Protein AF-A0A090SZL0-F1 (afdb_monomer_lite)

Secondary structure (DSSP, 8-state):
-----SHHHHHHHTT-EEEEEE-SSS-EEEPHHHHHHHHTTSS--SS-BTTEEEEEEEEE-TT---EEEEEEEEB-TTS-B-HHHHHHHHHHHHHHHTT-TTSPPPHHHHHHHHSSTTB-PPPHHHHHHHHHHHHHHTTPPPPTTHHHHHHHHHTTT-TT-GGGS-HHHHHHHHHTTTSTTHHHHHHHHTTTS-HHHHHHHHHHHHHHTTSSS-HHHHHHHHT----GGGGGG--

InterPro domains:
  IPR021936 Protein of unknown function DUF3549 [PF12069] (3-222)

Radius of gyration: 19.55 Å; chains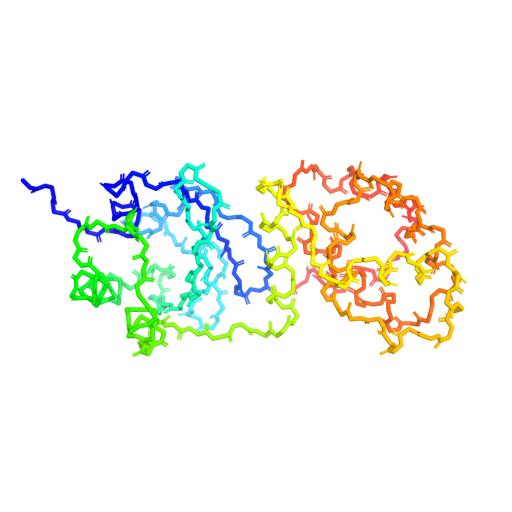: 1; bounding box: 50×44×49 Å

Organism: NCBI:txid990268

Structure (mmCIF, N/CA/C/O backbone):
data_AF-A0A090SZL0-F1
#
_entry.id   AF-A0A090SZL0-F1
#
loop_
_atom_site.group_PDB
_atom_site.id
_atom_site.type_symbol
_atom_site.label_atom_id
_atom_site.label_alt_id
_atom_site.label_comp_id
_atom_site.label_asym_id
_atom_site.label_entity_id
_atom_site.label_seq_id
_atom_site.pdbx_PDB_ins_code
_atom_site.Cartn_x
_atom_site.Cartn_y
_atom_site.Cartn_z
_atom_site.occupancy
_atom_site.B_iso_or_equiv
_atom_site.auth_seq_id
_atom_site.auth_comp_id
_atom_site.auth_asym_id
_atom_site.auth_atom_id
_atom_site.pdbx_PDB_model_num
ATOM 1 N N . MET A 1 1 ? -26.259 6.067 17.535 1.00 39.47 1 MET A N 1
ATOM 2 C CA . MET A 1 1 ? -24.858 6.313 17.142 1.00 39.47 1 MET A CA 1
ATOM 3 C C . MET A 1 1 ? -24.164 4.979 17.258 1.00 39.47 1 MET A C 1
ATOM 5 O O . MET A 1 1 ? -24.084 4.473 18.367 1.00 39.47 1 MET A O 1
ATOM 9 N N . GLU A 1 2 ? -23.808 4.361 16.136 1.00 50.03 2 GLU A N 1
ATOM 10 C CA . GLU A 1 2 ? -23.036 3.118 16.162 1.00 50.03 2 GLU A CA 1
ATOM 11 C C . GLU A 1 2 ? -21.661 3.407 16.759 1.00 50.03 2 GLU A C 1
ATOM 13 O O . GLU A 1 2 ? -20.994 4.374 16.384 1.00 50.03 2 GLU A O 1
ATOM 18 N N . THR A 1 3 ? -21.281 2.623 17.759 1.00 66.94 3 THR A N 1
ATOM 19 C CA . THR A 1 3 ? -20.015 2.789 18.459 1.00 66.94 3 THR A CA 1
ATOM 20 C C . THR A 1 3 ? -18.902 2.251 17.562 1.00 66.94 3 THR A C 1
ATOM 22 O O . THR A 1 3 ? -18.860 1.059 17.274 1.00 66.94 3 THR A O 1
ATOM 25 N N . ILE A 1 4 ? -18.021 3.132 17.087 1.00 79.06 4 ILE A N 1
ATOM 26 C CA . ILE A 1 4 ? -16.884 2.754 16.238 1.00 79.06 4 ILE A CA 1
ATOM 27 C C . ILE A 1 4 ? -15.853 2.040 17.117 1.00 79.06 4 ILE A C 1
ATOM 29 O O . ILE A 1 4 ? -15.260 2.660 18.004 1.00 79.06 4 ILE A O 1
ATOM 33 N N . HIS A 1 5 ? -15.663 0.742 16.882 1.00 82.88 5 HIS A N 1
ATOM 34 C CA . HIS A 1 5 ? -14.748 -0.100 17.657 1.00 82.88 5 HIS A CA 1
ATOM 35 C C . HIS A 1 5 ? -13.555 -0.610 16.843 1.00 82.88 5 HIS A C 1
ATOM 37 O O . HIS A 1 5 ? -12.536 -0.956 17.438 1.00 82.88 5 HIS A O 1
ATOM 43 N N . THR A 1 6 ? -13.653 -0.622 15.510 1.00 89.19 6 THR A N 1
ATOM 44 C CA . THR A 1 6 ? -12.595 -1.092 14.602 1.00 89.19 6 THR A CA 1
ATOM 45 C C . THR A 1 6 ? -12.283 -0.071 13.501 1.00 89.19 6 THR A C 1
ATOM 47 O O . THR A 1 6 ? -13.061 0.855 13.248 1.00 89.19 6 THR A O 1
ATOM 50 N N . LEU A 1 7 ? -11.133 -0.227 12.839 1.00 89.56 7 LEU A N 1
ATOM 51 C CA . LEU A 1 7 ? -10.760 0.554 11.656 1.00 89.56 7 LEU A CA 1
ATOM 52 C C . LEU A 1 7 ? -11.716 0.258 10.502 1.00 89.56 7 LEU A C 1
ATOM 54 O O . LEU A 1 7 ? -12.117 1.182 9.796 1.00 89.56 7 LEU A O 1
ATOM 58 N N . THR A 1 8 ? -12.122 -1.006 10.350 1.00 90.00 8 THR A N 1
ATOM 59 C CA . THR A 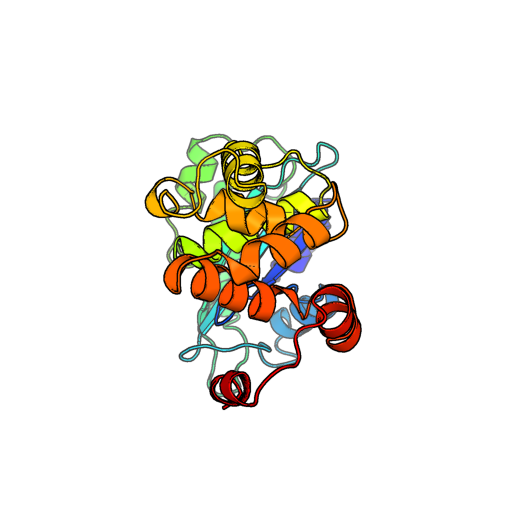1 8 ? -13.157 -1.410 9.393 1.00 90.00 8 THR A CA 1
ATOM 60 C C . THR A 1 8 ? -14.449 -0.623 9.614 1.00 90.00 8 THR A C 1
ATOM 62 O O . THR A 1 8 ? -14.947 -0.013 8.669 1.00 90.00 8 THR A O 1
ATOM 65 N N . ASP A 1 9 ? -14.952 -0.546 10.852 1.00 88.25 9 ASP A N 1
ATOM 66 C CA . ASP A 1 9 ? -16.181 0.207 11.152 1.00 88.25 9 ASP A CA 1
ATOM 67 C C . ASP A 1 9 ? -16.021 1.695 10.818 1.00 88.25 9 ASP A C 1
ATOM 69 O O . ASP A 1 9 ? -16.927 2.310 10.262 1.00 88.25 9 ASP A O 1
ATOM 73 N N . LEU A 1 10 ? -14.859 2.286 11.123 1.00 87.56 10 LEU A N 1
ATOM 74 C CA . LEU A 1 10 ? -14.576 3.690 10.823 1.00 87.56 10 LEU A CA 1
ATOM 75 C C . LEU A 1 10 ? -14.633 3.978 9.311 1.00 87.56 10 LEU A C 1
ATOM 77 O O . LEU A 1 10 ? -15.223 4.980 8.893 1.00 87.56 10 LEU A O 1
ATOM 81 N N . LEU A 1 11 ? -14.011 3.118 8.501 1.00 87.62 11 LEU A N 1
ATOM 82 C CA . LEU A 1 11 ? -13.937 3.267 7.045 1.00 87.62 11 LEU A CA 1
ATOM 83 C C . LEU A 1 11 ? -15.309 3.056 6.395 1.00 87.62 11 LEU A C 1
ATOM 85 O O . LEU A 1 11 ? -15.732 3.880 5.581 1.00 87.62 11 LEU A O 1
ATOM 89 N N . VAL A 1 12 ? -16.025 2.007 6.812 1.00 87.31 12 VAL A N 1
ATOM 90 C CA . VAL A 1 12 ? -17.376 1.686 6.326 1.00 87.31 12 VAL A CA 1
ATOM 91 C C . VAL A 1 12 ? -18.362 2.796 6.693 1.00 87.31 12 VAL A C 1
ATOM 93 O O . VAL A 1 12 ? -19.073 3.293 5.820 1.00 87.31 12 VAL A O 1
ATOM 96 N N . ASN A 1 13 ? -18.353 3.267 7.944 1.00 84.88 13 ASN A N 1
ATOM 97 C CA . ASN A 1 13 ? -19.257 4.331 8.397 1.00 84.88 13 ASN A CA 1
ATOM 98 C C . ASN A 1 13 ? -18.970 5.682 7.736 1.00 84.88 13 ASN A C 1
ATOM 100 O O . ASN A 1 13 ? -19.858 6.531 7.647 1.00 84.88 13 ASN A O 1
ATOM 104 N N . SER A 1 14 ? -17.743 5.886 7.255 1.00 81.69 14 SER A N 1
ATOM 105 C CA . SER A 1 14 ? -17.372 7.082 6.500 1.00 81.69 14 SER A CA 1
ATOM 106 C C . SER A 1 14 ? -17.790 7.030 5.027 1.00 81.69 14 SER A C 1
ATOM 108 O O . SER A 1 14 ? -17.640 8.034 4.333 1.00 81.69 14 SER A O 1
ATOM 110 N N . GLY A 1 15 ? -18.318 5.897 4.547 1.00 82.38 15 GLY A N 1
ATOM 111 C CA . GLY A 1 15 ? -18.690 5.700 3.144 1.00 82.38 15 GLY A CA 1
ATOM 112 C C . GLY A 1 15 ? -17.488 5.609 2.201 1.00 82.38 15 GLY A C 1
ATOM 113 O O . GLY A 1 15 ? -17.633 5.841 1.002 1.00 82.38 15 GLY A O 1
ATOM 114 N N . CYS A 1 16 ? -16.298 5.311 2.726 1.00 85.50 16 CYS A N 1
ATOM 115 C CA . CYS A 1 16 ? -15.083 5.195 1.928 1.00 85.50 16 CYS A CA 1
ATOM 116 C C . CYS A 1 16 ? -14.943 3.780 1.360 1.00 85.50 16 CYS A C 1
ATOM 118 O O . CYS A 1 16 ? -15.213 2.787 2.037 1.00 85.50 16 CYS A O 1
ATOM 120 N N . GLN A 1 17 ? -14.437 3.684 0.134 1.00 89.56 17 GLN A N 1
ATOM 121 C CA . GLN A 1 17 ? -13.872 2.431 -0.358 1.00 89.56 17 GLN A CA 1
ATOM 122 C C . GLN A 1 17 ? -12.457 2.293 0.193 1.00 89.56 17 GLN A C 1
ATOM 124 O O . GLN A 1 17 ? -11.765 3.297 0.358 1.00 89.56 17 GLN A O 1
ATOM 129 N N . TYR A 1 18 ? -12.025 1.071 0.496 1.00 92.69 18 TYR A N 1
ATOM 130 C CA . TYR A 1 18 ? -10.696 0.845 1.051 1.00 92.69 18 TYR A CA 1
ATOM 131 C C . TYR A 1 18 ? -10.124 -0.521 0.685 1.00 92.69 18 TYR A C 1
ATOM 133 O O . TYR A 1 18 ? -10.860 -1.471 0.404 1.00 92.69 18 TYR A O 1
ATOM 141 N N . HIS A 1 19 ? -8.798 -0.606 0.696 1.00 93.00 19 HIS A N 1
ATOM 142 C CA . HIS A 1 19 ? -8.005 -1.821 0.555 1.00 93.00 19 HIS A CA 1
ATOM 143 C C . HIS A 1 19 ? -6.953 -1.875 1.660 1.00 93.00 19 HIS A C 1
ATOM 145 O O . HIS A 1 19 ? -6.332 -0.863 2.006 1.00 93.00 19 HIS A O 1
ATOM 151 N N . ILE A 1 20 ? -6.738 -3.076 2.188 1.00 94.06 20 ILE A N 1
ATOM 152 C CA . ILE A 1 20 ? -5.732 -3.344 3.209 1.00 94.06 20 ILE A CA 1
ATOM 153 C C . ILE A 1 20 ? -4.576 -4.104 2.571 1.00 94.06 20 ILE A C 1
ATOM 155 O O . ILE A 1 20 ? -4.782 -5.092 1.873 1.00 94.06 20 ILE A O 1
ATOM 159 N N . TYR A 1 21 ? -3.348 -3.671 2.837 1.00 93.12 21 TYR A N 1
ATOM 160 C CA . TYR A 1 21 ? -2.145 -4.342 2.358 1.00 93.12 21 TYR A CA 1
ATOM 161 C C . TYR A 1 21 ? -1.248 -4.702 3.536 1.00 93.12 21 TYR A C 1
ATOM 163 O O . TYR A 1 21 ? -0.897 -3.827 4.322 1.00 93.12 21 TYR A O 1
ATOM 171 N N . ASP A 1 22 ? -0.802 -5.952 3.642 1.00 92.94 22 ASP A N 1
ATOM 172 C CA . ASP A 1 22 ? 0.344 -6.267 4.497 1.00 92.94 22 ASP A CA 1
ATOM 173 C C . ASP A 1 22 ? 1.582 -5.570 3.934 1.00 92.94 22 ASP A C 1
ATOM 175 O O . ASP A 1 22 ? 1.786 -5.551 2.723 1.00 92.94 22 ASP A O 1
ATOM 179 N N . ILE A 1 23 ? 2.405 -5.001 4.813 1.00 92.38 23 ILE A N 1
ATOM 180 C CA . ILE A 1 23 ? 3.709 -4.405 4.483 1.00 92.38 23 ILE A CA 1
ATOM 181 C C . ILE A 1 23 ? 4.805 -4.962 5.417 1.00 92.38 23 ILE A C 1
ATOM 183 O O . ILE A 1 23 ? 5.969 -4.556 5.356 1.00 92.38 23 ILE A O 1
ATOM 187 N N . SER A 1 24 ? 4.486 -5.968 6.237 1.00 88.69 24 SER A N 1
ATOM 188 C CA . SER A 1 24 ? 5.406 -6.584 7.200 1.00 88.69 24 SER A CA 1
ATOM 189 C C . SER A 1 24 ? 6.602 -7.229 6.506 1.00 88.69 24 SER A C 1
ATOM 191 O O . SER A 1 24 ? 7.745 -6.784 6.652 1.00 88.69 24 SER A O 1
ATOM 193 N N . ARG A 1 25 ? 6.356 -8.260 5.692 1.00 83.62 25 ARG A N 1
ATOM 194 C CA . ARG A 1 25 ? 7.416 -8.973 4.955 1.00 83.62 25 ARG A CA 1
ATOM 195 C C . ARG A 1 25 ? 7.401 -8.624 3.480 1.00 83.62 25 ARG A C 1
ATOM 197 O O . ARG A 1 25 ? 8.455 -8.385 2.897 1.00 83.62 25 ARG A O 1
ATOM 204 N N . ARG A 1 26 ? 6.212 -8.599 2.885 1.00 83.69 26 ARG A N 1
ATOM 205 C CA . ARG A 1 26 ? 5.991 -8.287 1.475 1.00 83.69 26 ARG A CA 1
ATOM 206 C C . ARG A 1 26 ? 4.755 -7.414 1.349 1.00 83.69 26 ARG A C 1
ATOM 208 O O . ARG A 1 26 ? 3.908 -7.461 2.227 1.00 83.69 26 ARG A O 1
ATOM 215 N N . VAL A 1 27 ? 4.670 -6.648 0.266 1.00 87.38 27 VAL A N 1
ATOM 216 C CA . VAL A 1 27 ? 3.462 -5.886 -0.048 1.00 87.38 27 VAL A CA 1
ATOM 217 C C . VAL A 1 27 ? 2.462 -6.822 -0.715 1.00 87.38 27 VAL A C 1
ATOM 219 O O . VAL A 1 27 ? 2.757 -7.347 -1.786 1.00 87.38 27 VAL A O 1
ATOM 222 N N . GLN A 1 28 ? 1.323 -7.063 -0.072 1.00 86.44 28 GLN A N 1
ATOM 223 C CA . GLN A 1 28 ? 0.274 -7.957 -0.578 1.00 86.44 28 GLN A CA 1
ATOM 224 C C . GLN A 1 28 ? -1.093 -7.560 -0.022 1.00 86.44 28 GLN A C 1
ATOM 226 O O . GLN A 1 28 ? -1.171 -7.092 1.111 1.00 86.44 28 GLN A O 1
ATOM 231 N N . LEU A 1 29 ? -2.162 -7.766 -0.795 1.00 88.88 29 LEU A N 1
ATOM 232 C CA . LEU A 1 29 ? -3.525 -7.498 -0.330 1.00 88.88 29 LEU A CA 1
ATOM 233 C C . LEU A 1 29 ? -3.898 -8.448 0.814 1.00 88.88 29 LEU A C 1
ATOM 235 O O . LEU A 1 29 ? -3.636 -9.650 0.742 1.00 88.88 29 LEU A O 1
ATOM 239 N N . ILE A 1 30 ? -4.537 -7.904 1.842 1.00 91.38 30 ILE A N 1
ATOM 240 C CA . ILE A 1 30 ? -5.286 -8.663 2.838 1.00 91.38 30 ILE A CA 1
ATOM 241 C C . ILE A 1 30 ? -6.759 -8.484 2.489 1.00 91.38 30 ILE A C 1
ATOM 243 O O . ILE A 1 30 ? -7.222 -7.361 2.298 1.00 91.38 30 ILE A O 1
ATOM 247 N N . ASP A 1 31 ? -7.484 -9.594 2.397 1.00 91.94 31 ASP A N 1
ATOM 248 C CA . ASP A 1 31 ? -8.924 -9.559 2.179 1.00 91.94 31 ASP A CA 1
ATOM 249 C C . ASP A 1 31 ? -9.630 -8.788 3.312 1.00 91.94 31 ASP A C 1
ATOM 251 O O . ASP A 1 31 ? -9.267 -8.916 4.485 1.00 91.94 31 ASP A O 1
ATOM 255 N N . ASN A 1 32 ? -10.626 -7.968 2.972 1.00 92.50 32 ASN A N 1
ATOM 256 C CA . ASN A 1 32 ? -11.273 -7.088 3.947 1.00 92.50 32 ASN A CA 1
ATOM 257 C C . ASN A 1 32 ? -12.013 -7.879 5.042 1.00 92.50 32 ASN A C 1
ATOM 259 O O . ASN A 1 32 ? -11.968 -7.472 6.205 1.00 92.50 32 ASN A O 1
ATOM 263 N N . ASP A 1 33 ? -12.619 -9.028 4.717 1.00 92.56 33 ASP A N 1
ATOM 264 C CA . ASP A 1 33 ? -13.270 -9.892 5.709 1.00 92.56 33 ASP A CA 1
ATOM 265 C C . ASP A 1 33 ? -12.226 -10.572 6.599 1.00 92.56 33 ASP A C 1
ATOM 267 O O . ASP A 1 33 ? -12.402 -10.684 7.819 1.00 92.56 33 ASP A O 1
ATOM 271 N N . GLN A 1 34 ? -11.091 -10.968 6.009 1.00 93.56 34 GLN A N 1
ATOM 272 C CA . GLN A 1 34 ? -9.954 -11.482 6.767 1.00 93.56 34 GLN A CA 1
ATOM 273 C C . GLN A 1 34 ? -9.440 -10.430 7.761 1.00 93.56 34 GLN A C 1
ATOM 275 O O . GLN A 1 34 ? -9.268 -10.731 8.946 1.00 93.56 34 GLN A O 1
ATOM 280 N N . PHE A 1 35 ? -9.227 -9.192 7.317 1.00 94.44 35 PHE A N 1
ATOM 281 C CA . PHE A 1 35 ? -8.766 -8.118 8.192 1.00 94.44 35 PHE A CA 1
ATOM 282 C C . PHE A 1 35 ? -9.786 -7.803 9.296 1.00 94.44 35 PHE A C 1
ATOM 284 O O . PHE A 1 35 ? -9.410 -7.742 10.466 1.00 94.44 35 PHE A O 1
ATOM 291 N N . ALA A 1 36 ? -11.080 -7.735 8.974 1.00 92.94 36 ALA A N 1
ATOM 292 C CA . ALA A 1 36 ? -12.135 -7.517 9.965 1.00 92.94 36 ALA A CA 1
ATOM 293 C C . ALA A 1 36 ? -12.166 -8.614 11.050 1.00 92.94 36 ALA A C 1
ATOM 295 O O . ALA A 1 36 ? -12.386 -8.333 12.231 1.00 92.94 36 ALA A O 1
ATOM 296 N N . ALA A 1 37 ? -11.909 -9.874 10.687 1.00 93.31 37 ALA A N 1
ATOM 297 C CA . ALA A 1 37 ? -11.789 -10.964 11.657 1.00 93.31 37 ALA A CA 1
ATOM 298 C C . ALA A 1 37 ? -10.526 -10.853 12.536 1.00 93.31 37 ALA A C 1
ATOM 300 O O . ALA A 1 37 ? -10.569 -11.238 13.710 1.00 93.31 37 ALA A O 1
ATOM 301 N N . VAL A 1 38 ? -9.423 -10.305 12.009 1.00 93.94 38 VAL A N 1
ATOM 302 C CA . VAL A 1 38 ? -8.226 -9.984 12.808 1.00 93.94 38 VAL A CA 1
ATOM 303 C C . VAL A 1 38 ? -8.531 -8.870 13.809 1.00 93.94 38 VAL A C 1
ATOM 305 O O . VAL A 1 38 ? -8.194 -8.996 14.986 1.00 93.94 38 VAL A O 1
ATOM 308 N N . GLU A 1 39 ? -9.210 -7.806 13.374 1.00 92.62 39 GLU A N 1
ATOM 309 C CA . GLU A 1 39 ? -9.586 -6.692 14.251 1.00 92.62 39 GLU A CA 1
ATOM 310 C C . GLU A 1 39 ? -10.499 -7.136 15.393 1.00 92.62 39 GLU A C 1
ATOM 312 O O . GLU A 1 39 ? -10.338 -6.669 16.513 1.00 92.62 39 GLU A O 1
ATOM 317 N N . ARG A 1 40 ? -11.390 -8.107 15.165 1.00 91.06 40 ARG A N 1
ATOM 318 C CA . ARG A 1 40 ? -12.251 -8.693 16.213 1.00 91.06 40 ARG A CA 1
ATOM 319 C C . ARG A 1 40 ? -11.543 -9.727 17.094 1.00 91.06 40 ARG A C 1
ATOM 321 O O . ARG A 1 40 ? -12.213 -10.462 17.819 1.00 91.06 40 ARG A O 1
ATOM 328 N N . ALA A 1 41 ? -10.217 -9.852 16.987 1.00 90.88 41 ALA A N 1
ATOM 329 C CA . ALA A 1 41 ? -9.412 -10.864 17.673 1.00 90.88 41 ALA A CA 1
ATOM 330 C C . ALA A 1 41 ? -9.932 -12.307 17.478 1.00 90.88 41 ALA A C 1
ATOM 332 O O . ALA A 1 41 ? -9.697 -13.187 18.307 1.00 90.88 41 ALA A O 1
ATOM 333 N N . SER A 1 42 ? -10.653 -12.554 16.378 1.00 91.62 42 SER A N 1
ATOM 334 C CA . SER A 1 42 ? -11.225 -13.864 16.048 1.00 91.62 42 SER A CA 1
ATOM 335 C C . SER A 1 42 ? -10.209 -14.762 15.343 1.00 91.62 42 SER A C 1
ATOM 337 O O . SER A 1 42 ? -10.330 -15.984 15.386 1.00 91.62 42 SER A O 1
ATOM 339 N N . GLN A 1 43 ? -9.183 -14.166 14.731 1.00 94.31 43 GLN A N 1
ATOM 340 C CA . GLN A 1 43 ? -8.041 -14.870 14.154 1.00 94.31 43 GLN A CA 1
ATOM 341 C C . GLN A 1 43 ? -6.737 -14.076 14.343 1.00 94.31 43 GLN A C 1
ATOM 343 O O . GLN A 1 43 ? -6.787 -12.849 14.475 1.00 94.31 43 GLN A O 1
ATOM 348 N N . PRO A 1 44 ? -5.568 -14.745 14.355 1.00 94.31 44 PRO A N 1
ATOM 349 C CA . PRO A 1 44 ? -4.275 -14.067 14.400 1.00 94.31 44 PRO A CA 1
ATOM 350 C C . PRO A 1 44 ? -3.996 -13.281 13.117 1.00 94.31 44 PRO A C 1
ATOM 352 O O . PRO A 1 44 ? -4.494 -13.617 12.041 1.00 94.31 44 PRO A O 1
ATOM 355 N N . TYR A 1 45 ? -3.149 -12.254 13.224 1.00 95.31 45 TYR A N 1
ATOM 356 C CA . TYR A 1 45 ? -2.666 -11.525 12.056 1.00 95.31 45 TYR A CA 1
ATOM 357 C C . TYR A 1 45 ? -1.891 -12.481 11.128 1.00 95.31 45 TYR A C 1
ATOM 359 O O . TYR A 1 45 ? -1.018 -13.208 11.610 1.00 95.31 45 TYR A O 1
ATOM 367 N N . PRO A 1 46 ? -2.167 -12.496 9.811 1.00 90.88 46 PRO A N 1
ATOM 368 C CA . PRO A 1 46 ? -1.659 -13.535 8.912 1.00 90.88 46 PRO A CA 1
ATOM 369 C C . PRO A 1 46 ? -0.144 -13.470 8.670 1.00 90.88 46 PRO A C 1
ATOM 371 O O . PRO A 1 46 ? 0.482 -14.499 8.411 1.00 90.88 46 PRO A O 1
ATOM 374 N N . TYR A 1 47 ? 0.468 -12.285 8.765 1.00 91.88 47 TYR A N 1
ATOM 375 C CA . TYR A 1 47 ? 1.859 -12.066 8.344 1.00 91.88 47 TYR A CA 1
ATOM 376 C C . TYR A 1 47 ? 2.722 -11.358 9.405 1.00 91.88 47 TYR A C 1
ATOM 378 O O . TYR A 1 47 ? 3.330 -10.326 9.122 1.00 91.88 47 TYR A O 1
ATOM 386 N N . PRO A 1 48 ? 2.817 -11.884 10.640 1.00 91.75 48 PRO A N 1
ATOM 387 C CA . PRO A 1 48 ? 3.480 -11.185 11.733 1.00 91.75 48 PRO A CA 1
ATOM 388 C C . PRO A 1 48 ? 4.996 -11.068 11.507 1.00 91.75 48 PRO A C 1
ATOM 390 O O . PRO A 1 48 ? 5.667 -11.999 11.026 1.00 91.75 48 PRO A O 1
ATOM 393 N N . ILE A 1 49 ? 5.563 -9.931 11.919 1.00 91.31 49 ILE A N 1
ATOM 394 C CA . ILE A 1 49 ? 7.010 -9.696 11.964 1.00 91.31 49 ILE A CA 1
ATOM 395 C C . ILE A 1 49 ? 7.400 -9.142 13.332 1.00 91.31 49 ILE A C 1
ATOM 397 O O . ILE A 1 49 ? 6.859 -8.140 13.769 1.00 91.31 49 ILE A O 1
ATOM 401 N N . GLN A 1 50 ? 8.310 -9.817 14.042 1.00 90.62 50 GLN A N 1
ATOM 402 C CA . GLN A 1 50 ? 8.787 -9.381 15.368 1.00 90.62 50 GLN A CA 1
ATOM 403 C C . GLN A 1 50 ? 7.653 -9.027 16.360 1.00 90.62 50 GLN A C 1
ATOM 405 O O . GLN A 1 50 ? 7.729 -8.025 17.061 1.00 90.62 50 GLN A O 1
ATOM 410 N N . ARG A 1 51 ? 6.590 -9.850 16.409 1.00 92.00 51 ARG A N 1
ATOM 411 C CA . ARG A 1 51 ? 5.365 -9.600 17.203 1.00 92.00 51 ARG A CA 1
ATOM 412 C C . ARG A 1 51 ? 4.652 -8.283 16.859 1.00 92.00 51 ARG A C 1
ATOM 414 O O . ARG A 1 51 ? 3.993 -7.694 17.702 1.00 92.00 51 ARG A O 1
ATOM 421 N N . GLN A 1 52 ? 4.762 -7.832 15.615 1.00 93.75 52 GLN A N 1
ATOM 422 C CA . GLN A 1 52 ? 4.064 -6.663 15.095 1.00 93.75 52 GLN A CA 1
ATOM 423 C C . GLN A 1 52 ? 3.298 -7.018 13.823 1.00 93.75 52 GLN A C 1
ATOM 425 O O . GLN A 1 52 ? 3.748 -7.835 13.011 1.00 93.75 52 GLN A O 1
ATOM 430 N N . ALA A 1 53 ? 2.150 -6.370 13.655 1.00 94.62 53 ALA A N 1
ATOM 431 C CA . ALA A 1 53 ? 1.464 -6.246 12.379 1.00 94.62 53 ALA A CA 1
ATOM 432 C C . ALA A 1 53 ? 1.875 -4.916 11.75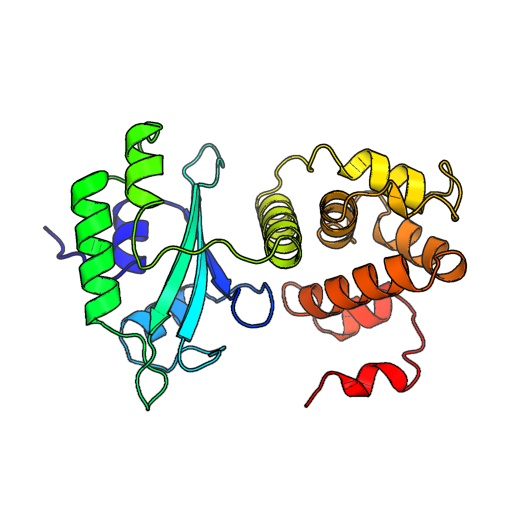2 1.00 94.62 53 ALA A C 1
ATOM 434 O O . ALA A 1 53 ? 1.762 -3.881 12.406 1.00 94.62 53 ALA A O 1
ATOM 435 N N . GLN A 1 54 ? 2.346 -4.940 10.506 1.00 95.19 54 GLN A N 1
ATOM 436 C CA . GLN A 1 54 ? 2.622 -3.736 9.727 1.00 95.19 54 GLN A CA 1
ATOM 437 C C . GLN A 1 54 ? 1.808 -3.793 8.441 1.00 95.19 54 GLN A C 1
ATOM 439 O O . GLN A 1 54 ? 2.015 -4.675 7.608 1.00 95.19 54 GLN A O 1
ATOM 444 N N . PHE A 1 55 ? 0.899 -2.847 8.262 1.00 95.44 55 PHE A N 1
ATOM 445 C CA . PHE A 1 55 ? 0.010 -2.819 7.108 1.00 95.44 55 PHE A CA 1
ATOM 446 C C . PHE A 1 55 ? -0.254 -1.397 6.634 1.00 95.44 55 PHE A C 1
ATOM 448 O O . PHE A 1 55 ? -0.059 -0.426 7.365 1.00 95.44 55 PHE A O 1
ATOM 455 N N . ALA A 1 56 ? -0.691 -1.280 5.387 1.00 94.88 56 ALA A N 1
ATOM 456 C CA . ALA A 1 56 ? -1.254 -0.063 4.849 1.00 94.88 56 ALA A CA 1
ATOM 457 C C . ALA A 1 56 ? -2.765 -0.176 4.700 1.00 94.88 56 ALA A C 1
ATOM 459 O O . ALA A 1 56 ? -3.282 -1.210 4.281 1.00 94.88 56 ALA A O 1
ATOM 460 N N . ILE A 1 57 ? -3.446 0.927 4.976 1.00 93.75 57 ILE A N 1
ATOM 461 C CA . ILE A 1 57 ? -4.839 1.147 4.611 1.00 93.75 57 ILE A CA 1
ATOM 462 C C . ILE A 1 57 ? -4.835 2.203 3.517 1.00 93.75 57 ILE A C 1
ATOM 464 O O . ILE A 1 57 ? -4.464 3.347 3.776 1.00 93.75 57 ILE A O 1
ATOM 468 N N . ALA A 1 58 ? -5.232 1.824 2.308 1.00 92.00 58 ALA A N 1
ATOM 469 C CA . ALA A 1 58 ? -5.549 2.772 1.252 1.00 92.00 58 ALA A CA 1
ATOM 470 C C . ALA A 1 58 ? -7.064 2.952 1.216 1.00 92.00 58 ALA A C 1
ATOM 472 O O . ALA A 1 58 ? -7.776 1.960 1.106 1.00 92.00 58 ALA A O 1
ATOM 473 N N . TYR A 1 59 ? -7.562 4.179 1.299 1.00 90.75 59 TYR A N 1
ATOM 474 C CA . TYR A 1 59 ? -8.992 4.468 1.228 1.00 90.75 59 TYR A CA 1
ATOM 475 C C . TYR A 1 59 ? -9.258 5.694 0.362 1.00 90.75 59 TYR A C 1
ATOM 477 O O . TYR A 1 59 ? -8.433 6.598 0.292 1.00 90.75 59 TYR A O 1
ATOM 485 N N . TRP A 1 60 ? -10.388 5.715 -0.336 1.00 88.06 60 TRP A N 1
ATOM 486 C CA . TRP A 1 60 ? -10.751 6.774 -1.278 1.00 88.06 60 TRP A CA 1
ATOM 487 C C . TRP A 1 60 ? -12.262 7.008 -1.296 1.00 88.06 60 TRP A C 1
ATOM 489 O O . TRP A 1 60 ? -13.064 6.174 -0.861 1.00 88.06 60 TRP A O 1
ATOM 499 N N . ASN A 1 61 ? -12.636 8.173 -1.816 1.00 82.00 61 ASN A N 1
ATOM 500 C CA . ASN A 1 61 ? -14.003 8.538 -2.175 1.00 82.00 61 ASN A CA 1
ATOM 501 C C . ASN A 1 61 ? -14.231 8.341 -3.692 1.00 82.00 61 ASN A C 1
ATOM 503 O O . ASN A 1 61 ? -13.382 7.802 -4.402 1.00 82.00 61 ASN A O 1
ATOM 507 N N . GLU A 1 62 ? -15.372 8.796 -4.211 1.00 74.50 62 GLU A N 1
ATOM 508 C CA . GLU A 1 62 ? -15.737 8.660 -5.631 1.00 74.50 62 GLU A CA 1
ATOM 509 C C . GLU A 1 62 ? -14.715 9.273 -6.611 1.00 74.50 62 GLU A C 1
ATOM 511 O O . GLU A 1 62 ? -14.614 8.823 -7.751 1.00 74.50 62 GLU A O 1
ATOM 516 N N . GLU A 1 63 ? -13.892 10.227 -6.166 1.00 72.12 63 GLU A N 1
ATOM 517 C CA . GLU A 1 63 ? -12.870 10.895 -6.983 1.00 72.12 63 GLU A CA 1
ATOM 518 C C . GLU A 1 63 ? -11.588 10.057 -7.167 1.00 72.12 63 GLU A C 1
ATOM 520 O O . GLU A 1 63 ? -10.653 10.493 -7.840 1.00 72.12 63 GLU A O 1
ATOM 525 N N . LYS A 1 64 ? -11.532 8.842 -6.590 1.00 68.94 64 LYS A N 1
ATOM 526 C CA . LYS A 1 64 ? -10.395 7.902 -6.657 1.00 68.94 64 LYS A CA 1
ATOM 527 C C . LYS A 1 64 ? -9.043 8.519 -6.272 1.00 68.94 64 LYS A C 1
ATOM 529 O O . LYS A 1 64 ? -8.005 8.072 -6.756 1.00 68.94 64 LYS A O 1
ATOM 534 N N . GLN A 1 65 ? -9.021 9.517 -5.392 1.00 78.00 65 GLN A N 1
ATOM 535 C CA . GLN A 1 65 ? -7.778 9.992 -4.784 1.00 78.00 65 GLN A CA 1
ATOM 536 C C . GLN A 1 65 ? -7.538 9.221 -3.479 1.00 78.00 65 GLN A C 1
ATOM 538 O O . GLN A 1 65 ? -8.231 9.476 -2.495 1.00 78.00 65 GLN A O 1
ATOM 543 N N . PRO A 1 66 ? -6.619 8.233 -3.451 1.00 84.94 66 PRO A N 1
ATOM 544 C CA . PRO A 1 66 ? -6.443 7.405 -2.273 1.00 84.94 66 PRO A CA 1
ATOM 545 C C . PRO A 1 66 ? -5.617 8.118 -1.208 1.00 84.94 66 PRO A C 1
ATOM 547 O O . PRO A 1 66 ? -4.458 8.481 -1.424 1.00 84.94 66 PRO A O 1
ATOM 550 N N . TRP A 1 67 ? -6.188 8.219 -0.017 1.00 87.19 67 TRP A N 1
ATOM 551 C CA . TRP A 1 67 ? -5.445 8.461 1.207 1.00 87.19 67 TRP A CA 1
ATOM 552 C C . TRP A 1 67 ? -4.847 7.156 1.707 1.00 87.19 67 TRP A C 1
ATOM 554 O O . TRP A 1 67 ? -5.437 6.083 1.577 1.00 87.19 67 TRP A O 1
ATOM 564 N N . ILE A 1 68 ? -3.645 7.245 2.267 1.00 90.50 68 ILE A N 1
ATOM 565 C CA . ILE A 1 68 ? -2.879 6.077 2.689 1.00 90.50 68 ILE A CA 1
ATOM 566 C C . ILE A 1 68 ? -2.438 6.266 4.134 1.00 90.50 68 ILE A C 1
ATOM 568 O O . ILE A 1 68 ? -1.813 7.271 4.479 1.00 90.50 68 ILE A O 1
ATOM 572 N N . TRP A 1 69 ? -2.702 5.261 4.961 1.00 91.88 69 TRP A N 1
ATOM 573 C CA . TRP A 1 69 ? -2.127 5.136 6.294 1.00 91.88 69 TRP A CA 1
ATOM 574 C C . TRP A 1 69 ? -1.206 3.936 6.353 1.00 91.88 69 TRP A C 1
ATOM 576 O O . TRP A 1 69 ? -1.621 2.832 6.029 1.00 91.88 69 TRP A O 1
ATOM 586 N N . PHE A 1 70 ? 0.019 4.144 6.821 1.00 93.75 70 PHE A N 1
ATOM 587 C CA . PHE A 1 70 ? 0.956 3.073 7.140 1.00 93.75 70 PHE A CA 1
ATOM 588 C C . PHE A 1 70 ? 0.957 2.861 8.648 1.00 93.75 70 PHE A C 1
ATOM 590 O O . PHE A 1 70 ? 1.444 3.715 9.390 1.00 93.75 70 PHE A O 1
ATOM 597 N N . LEU A 1 71 ? 0.391 1.742 9.094 1.00 94.06 71 LEU A N 1
ATOM 598 C CA . LEU A 1 71 ? 0.123 1.454 10.497 1.00 94.06 71 LEU A CA 1
ATOM 599 C C . LEU A 1 71 ? 0.936 0.260 10.990 1.00 94.06 71 LEU A C 1
ATOM 601 O O . LEU A 1 71 ? 1.113 -0.739 10.290 1.00 94.06 71 LEU A O 1
ATOM 605 N N . LYS A 1 72 ? 1.411 0.372 12.226 1.00 94.62 72 LYS A N 1
ATOM 606 C CA . LYS A 1 72 ? 2.053 -0.695 12.979 1.00 94.62 72 LYS A CA 1
ATOM 607 C C . LYS A 1 72 ? 1.367 -0.858 14.331 1.00 94.62 72 LYS A C 1
ATOM 609 O O . LYS A 1 72 ? 1.176 0.111 15.063 1.00 94.62 72 LYS A O 1
ATOM 614 N N . PHE A 1 73 ? 1.058 -2.097 14.677 1.00 94.44 73 PHE A N 1
ATOM 615 C CA . PHE A 1 73 ? 0.451 -2.450 15.957 1.00 94.44 73 PHE A CA 1
ATOM 616 C C . PHE A 1 73 ? 1.181 -3.632 16.579 1.00 94.44 73 PHE A C 1
ATOM 618 O O . PHE A 1 73 ? 1.679 -4.507 15.860 1.00 94.44 73 PHE A O 1
ATOM 625 N N . GLN A 1 74 ? 1.261 -3.654 17.911 1.00 94.00 74 GLN A N 1
ATOM 626 C CA . GLN A 1 74 ? 1.806 -4.815 18.604 1.00 94.00 74 GLN A CA 1
ATOM 627 C C . GLN A 1 74 ? 0.815 -5.979 18.529 1.00 94.00 74 GLN A C 1
ATOM 629 O O . GLN A 1 74 ? -0.407 -5.798 18.519 1.00 94.00 74 GLN A O 1
ATOM 634 N N . LEU A 1 75 ?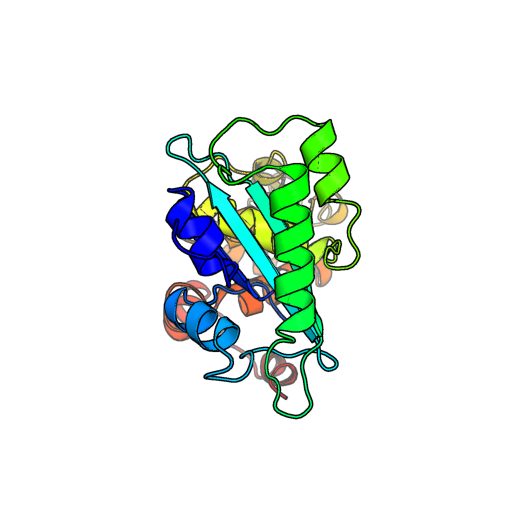 1.371 -7.183 18.477 1.00 94.38 75 LEU A N 1
ATOM 635 C CA . LEU A 1 75 ? 0.641 -8.435 18.560 1.00 94.38 75 LEU A CA 1
ATOM 636 C C . LEU A 1 75 ? 0.896 -9.084 19.917 1.00 94.38 75 LEU A C 1
ATOM 638 O O . LEU A 1 75 ? 2.009 -9.025 20.448 1.00 94.38 75 LEU A O 1
ATOM 642 N N . ASP A 1 76 ? -0.131 -9.728 20.459 1.00 92.38 76 ASP A N 1
ATOM 643 C CA . ASP A 1 76 ? 0.006 -10.528 21.671 1.00 92.38 76 ASP A CA 1
ATOM 644 C C . ASP A 1 76 ? 0.731 -11.864 21.398 1.00 92.38 76 ASP A C 1
ATOM 646 O O . ASP A 1 76 ? 1.150 -12.180 20.280 1.00 92.38 76 ASP A O 1
ATOM 650 N N . GLU A 1 77 ? 0.888 -12.684 22.436 1.00 90.19 77 GLU A N 1
ATOM 651 C CA . GLU A 1 77 ? 1.546 -13.995 22.333 1.00 90.19 77 GLU A CA 1
ATOM 652 C C . GLU A 1 77 ? 0.807 -14.984 21.421 1.00 90.19 77 GLU A C 1
ATOM 654 O O . GLU A 1 77 ? 1.409 -15.932 20.916 1.00 90.19 77 GLU A O 1
ATOM 659 N N . ARG A 1 78 ? -0.487 -14.753 21.182 1.00 90.31 78 ARG A N 1
ATOM 660 C CA . ARG A 1 78 ? -1.340 -15.540 20.289 1.00 90.31 78 ARG A CA 1
ATOM 661 C C . ARG A 1 78 ? -1.342 -14.980 18.863 1.00 90.31 78 ARG A C 1
ATOM 663 O O . ARG A 1 78 ? -2.000 -15.554 17.999 1.00 90.31 78 ARG A O 1
ATOM 670 N N . GLY A 1 79 ? -0.612 -13.892 18.605 1.00 91.88 79 GLY A N 1
ATOM 671 C CA . GLY A 1 79 ? -0.580 -13.201 17.318 1.00 91.88 79 GLY A CA 1
ATOM 672 C C . GLY A 1 79 ? -1.824 -12.352 17.042 1.00 91.88 79 GLY A C 1
ATOM 673 O O . GLY A 1 79 ? -2.054 -11.983 15.891 1.00 91.88 79 GLY A O 1
ATOM 674 N N . LEU A 1 80 ? -2.639 -12.069 18.061 1.00 94.06 80 LEU A N 1
ATOM 675 C CA . LEU A 1 80 ? -3.827 -11.225 17.958 1.00 94.06 80 LEU A CA 1
ATOM 676 C C . LEU A 1 80 ? -3.438 -9.750 18.050 1.00 94.06 80 LEU A C 1
ATOM 678 O O . LEU A 1 80 ? -2.492 -9.378 18.745 1.00 94.06 80 LEU A O 1
ATOM 682 N N . LEU A 1 81 ? -4.190 -8.909 17.346 1.00 93.19 81 LEU A N 1
ATOM 683 C CA . LEU A 1 81 ? -3.977 -7.468 17.329 1.00 93.19 81 LEU A CA 1
ATOM 684 C C . LEU A 1 81 ? -4.304 -6.850 18.696 1.00 93.19 81 LEU A C 1
ATOM 686 O O . LEU A 1 81 ? -5.365 -7.133 19.265 1.00 93.19 81 LEU A O 1
ATOM 690 N N . SER A 1 82 ? -3.421 -5.985 19.208 1.00 90.81 82 SER A N 1
ATOM 691 C CA . SER A 1 82 ? -3.670 -5.237 20.445 1.00 90.81 82 SER A CA 1
ATOM 692 C C . SER A 1 82 ? -4.897 -4.333 20.295 1.00 90.81 82 SER A C 1
ATOM 694 O O . SER A 1 82 ? -4.849 -3.283 19.656 1.00 90.81 82 SER A O 1
ATOM 696 N N . GLN A 1 83 ? -6.005 -4.725 20.927 1.00 87.94 83 GLN A N 1
ATOM 697 C CA . GLN A 1 83 ? -7.250 -3.945 20.935 1.00 87.94 83 GLN A CA 1
ATOM 698 C C . GLN A 1 83 ? -7.064 -2.569 21.589 1.00 87.94 83 GLN A C 1
ATOM 700 O O . GLN A 1 83 ? -7.718 -1.599 21.210 1.00 87.94 83 GLN A O 1
ATOM 705 N N . GLY A 1 84 ? -6.146 -2.475 22.559 1.00 87.56 84 GLY A N 1
ATOM 706 C CA . GLY A 1 84 ? -5.775 -1.212 23.191 1.00 87.56 84 GLY A CA 1
ATOM 707 C C . GLY A 1 84 ? -5.121 -0.248 22.202 1.00 87.56 84 GLY A C 1
ATOM 708 O O . GLY A 1 84 ? -5.517 0.916 22.144 1.00 87.56 84 GLY A O 1
ATOM 709 N N . ASP A 1 85 ? -4.187 -0.744 21.386 1.00 90.06 85 ASP A N 1
ATOM 710 C CA . ASP A 1 85 ? -3.482 0.065 20.387 1.00 90.06 85 ASP A CA 1
ATOM 711 C C . ASP A 1 85 ? -4.453 0.566 19.308 1.00 90.06 85 ASP A C 1
ATOM 713 O O . ASP A 1 85 ? -4.457 1.753 18.977 1.00 90.06 85 ASP A O 1
ATOM 717 N N . VAL A 1 86 ? -5.324 -0.320 18.807 1.00 89.19 86 VAL A N 1
ATOM 718 C CA . VAL A 1 86 ? -6.357 0.031 17.817 1.00 89.19 86 VAL A CA 1
ATOM 719 C C . VAL A 1 86 ? -7.308 1.078 18.388 1.00 89.19 86 VAL A C 1
ATOM 721 O O . VAL A 1 86 ? -7.548 2.105 17.756 1.00 89.19 86 VAL A O 1
ATOM 724 N N . GLY A 1 87 ? -7.804 0.872 19.610 1.00 89.44 87 GLY A N 1
ATOM 725 C CA . GLY A 1 87 ? -8.690 1.824 20.275 1.00 89.44 87 GLY A CA 1
ATOM 726 C C . GLY A 1 87 ? -8.033 3.186 20.513 1.00 89.44 87 GLY A C 1
ATOM 727 O O . GLY A 1 87 ? -8.682 4.221 20.361 1.00 89.44 87 GLY A O 1
ATOM 728 N N . GLN A 1 88 ? -6.744 3.217 20.858 1.00 89.75 88 GLN A N 1
ATOM 729 C CA . GLN A 1 88 ? -6.006 4.467 21.028 1.00 89.75 88 GLN A CA 1
ATOM 730 C C . GLN A 1 88 ? -5.795 5.182 19.688 1.00 89.75 88 GLN A C 1
ATOM 732 O O . GLN A 1 88 ? -5.990 6.394 19.613 1.00 89.75 88 GLN A O 1
ATOM 737 N N . PHE A 1 89 ? -5.461 4.451 18.623 1.00 89.69 89 PHE A N 1
ATOM 738 C CA . PHE A 1 89 ? -5.380 5.021 17.281 1.00 89.69 89 PHE A CA 1
ATOM 739 C C . PHE A 1 89 ? -6.732 5.574 16.811 1.00 89.69 89 PHE A C 1
ATOM 741 O O . PHE A 1 89 ? -6.788 6.702 16.331 1.00 89.69 89 PHE A O 1
ATOM 748 N N . LEU A 1 90 ? -7.832 4.844 17.021 1.00 87.94 90 LEU A N 1
ATOM 749 C CA . LEU A 1 90 ? -9.179 5.322 16.693 1.00 87.94 90 LEU A CA 1
ATOM 750 C C . LEU A 1 90 ? -9.512 6.632 17.411 1.00 87.94 90 LEU A C 1
ATOM 752 O O . LEU A 1 90 ? -10.053 7.539 16.785 1.00 87.94 90 LEU A O 1
ATOM 756 N N . LYS A 1 91 ? -9.140 6.779 18.690 1.00 87.00 91 LYS A N 1
ATOM 757 C CA . LYS A 1 91 ? -9.289 8.055 19.410 1.00 87.00 91 LYS A CA 1
ATOM 758 C C . LYS A 1 91 ? -8.502 9.178 18.741 1.00 87.00 91 LYS A C 1
ATOM 760 O O . LYS A 1 91 ? -9.083 10.227 18.490 1.00 87.00 91 LYS A O 1
ATOM 765 N N . TYR A 1 92 ? -7.238 8.944 18.377 1.00 85.25 92 TYR A N 1
ATOM 766 C CA . TYR A 1 92 ? -6.438 9.940 17.653 1.00 85.25 92 TYR A CA 1
ATOM 767 C C . TYR A 1 92 ? -7.086 10.358 16.329 1.00 85.25 92 TYR A C 1
ATOM 769 O O . TYR A 1 92 ? -7.136 11.548 16.021 1.00 85.25 92 TYR A O 1
ATOM 777 N N . VAL A 1 93 ? -7.606 9.403 15.553 1.00 83.12 93 VAL A N 1
ATOM 778 C CA . VAL A 1 93 ? -8.274 9.703 14.278 1.00 83.12 93 VAL A CA 1
ATOM 779 C C . VAL A 1 93 ? -9.559 10.496 14.509 1.00 83.12 93 VAL A C 1
ATOM 781 O O . VAL A 1 93 ? -9.768 11.514 13.854 1.00 83.12 93 VAL A O 1
ATOM 784 N N . LEU A 1 94 ? -10.393 10.080 15.466 1.00 81.62 94 LEU A N 1
ATOM 785 C CA . LEU A 1 94 ? -11.644 10.766 15.796 1.00 81.62 94 LEU A CA 1
ATOM 786 C C . LEU A 1 94 ? -11.404 12.180 16.346 1.00 81.62 94 LEU A C 1
ATOM 788 O O . LEU A 1 94 ? -12.171 13.087 16.035 1.00 81.62 94 LEU A O 1
ATOM 792 N N . GLU A 1 95 ? -10.337 12.397 17.114 1.00 81.62 95 GLU A N 1
ATOM 793 C CA . GLU A 1 95 ? -9.940 13.722 17.607 1.00 81.62 95 GLU A CA 1
ATOM 794 C C . GLU A 1 95 ? -9.398 14.624 16.487 1.00 81.62 95 GLU A C 1
ATOM 796 O O . GLU A 1 95 ? -9.674 15.824 16.472 1.00 81.62 95 GLU A O 1
ATOM 801 N N . ALA A 1 96 ? -8.647 14.066 15.532 1.00 76.06 96 ALA A N 1
ATOM 802 C CA . ALA A 1 96 ? -8.051 14.828 14.433 1.00 76.06 96 ALA A CA 1
ATOM 803 C C . ALA A 1 96 ? -9.034 15.129 13.284 1.00 76.06 96 ALA A C 1
ATOM 805 O O . ALA A 1 96 ? -8.947 16.188 12.655 1.00 76.06 96 ALA A O 1
ATOM 806 N N . MET A 1 97 ? -9.952 14.204 12.990 1.00 69.06 97 MET A N 1
ATOM 807 C CA . MET A 1 97 ? -10.805 14.225 11.790 1.00 69.06 97 MET A CA 1
ATOM 808 C C . MET A 1 97 ? -12.309 14.240 12.080 1.00 69.06 97 MET A C 1
ATOM 810 O O . MET A 1 97 ? -13.110 14.485 11.177 1.00 69.06 97 MET A O 1
ATOM 814 N N . GLY A 1 98 ? -12.725 13.988 13.322 1.00 67.31 98 GLY A N 1
ATOM 815 C CA . GLY A 1 98 ? -14.125 13.716 13.636 1.00 67.31 98 GLY A CA 1
ATOM 816 C C . GLY A 1 98 ? -14.595 12.378 13.053 1.00 67.31 98 GLY A C 1
ATOM 817 O O . GLY A 1 98 ? -13.807 11.480 12.775 1.00 67.31 98 GLY A O 1
ATOM 818 N N . THR A 1 99 ? -15.906 12.229 12.861 1.00 60.78 99 THR A N 1
ATOM 819 C CA . THR A 1 99 ? -16.539 10.977 12.399 1.00 60.78 99 THR A CA 1
ATOM 820 C C . THR A 1 99 ? -16.702 10.866 10.878 1.00 60.78 99 THR A C 1
ATOM 822 O O . THR A 1 99 ? -17.374 9.950 10.413 1.00 60.78 99 THR A O 1
ATOM 825 N N . ARG A 1 100 ? -16.151 11.796 10.081 1.00 63.44 100 ARG A N 1
ATOM 826 C CA . ARG A 1 100 ? -16.335 11.822 8.617 1.00 63.44 100 ARG A CA 1
ATOM 827 C C . ARG A 1 100 ? -14.995 11.931 7.891 1.00 63.44 100 ARG A C 1
ATOM 829 O O . ARG A 1 100 ? -14.496 13.036 7.711 1.00 63.44 100 ARG A O 1
ATOM 836 N N . LEU A 1 101 ? -14.474 10.797 7.417 1.00 63.12 101 LEU A N 1
ATOM 837 C CA . LEU A 1 101 ? -13.226 10.724 6.639 1.00 63.12 101 LEU A CA 1
ATOM 838 C C . LEU A 1 101 ? -13.350 11.260 5.194 1.00 63.12 101 LEU A C 1
ATOM 840 O O . LEU A 1 101 ? -12.342 11.438 4.527 1.00 63.12 101 LEU A O 1
ATOM 844 N N . GLY A 1 102 ? -14.567 11.515 4.696 1.00 55.97 102 GLY A N 1
ATOM 845 C CA . GLY A 1 102 ? -14.828 11.833 3.282 1.00 55.97 102 GLY A CA 1
ATOM 846 C C . GLY A 1 102 ? -14.724 13.306 2.860 1.00 55.97 102 GLY A C 1
ATOM 847 O O . GLY A 1 102 ? -15.152 13.632 1.755 1.00 55.97 102 GLY A O 1
ATOM 848 N N . LYS A 1 103 ? -14.230 14.212 3.713 1.00 59.53 103 LYS A N 1
ATOM 849 C CA . LYS A 1 103 ? -13.944 15.607 3.322 1.00 59.53 103 LYS A CA 1
ATOM 850 C C . LYS A 1 103 ? -12.461 15.762 3.006 1.00 59.53 103 LYS A C 1
ATOM 852 O O . LYS A 1 103 ? -11.649 15.083 3.625 1.00 59.53 103 LYS A O 1
ATOM 857 N N . GLU A 1 104 ? -12.127 16.674 2.092 1.00 58.16 104 GLU A N 1
ATOM 858 C CA . GLU A 1 104 ? -10.740 17.076 1.835 1.00 58.16 104 GLU A CA 1
ATOM 859 C C . GLU A 1 104 ? -10.021 17.342 3.163 1.00 58.16 104 GLU A C 1
ATOM 861 O O . GLU A 1 104 ? -10.433 18.196 3.954 1.00 58.16 104 GLU A O 1
ATOM 866 N N . MET A 1 105 ? -8.982 16.553 3.432 1.00 63.31 105 MET A N 1
ATOM 867 C CA . MET A 1 105 ? -8.174 16.711 4.630 1.00 63.31 105 MET A CA 1
ATOM 868 C C . MET A 1 105 ? -7.282 17.938 4.482 1.00 63.31 105 MET A C 1
ATOM 870 O O . MET A 1 105 ? -6.566 18.065 3.488 1.00 63.31 105 MET A O 1
ATOM 874 N N . SER A 1 106 ? -7.268 18.817 5.484 1.00 64.38 106 SER A N 1
ATOM 875 C CA . SER A 1 106 ? -6.285 19.902 5.506 1.00 64.38 106 SER A CA 1
ATOM 876 C C . SER A 1 106 ? -4.875 19.358 5.772 1.00 64.38 106 SER A C 1
ATOM 878 O O . SER A 1 106 ? -4.699 18.319 6.417 1.00 64.38 106 SER A O 1
ATOM 880 N N . GLU A 1 107 ? -3.845 20.084 5.328 1.00 65.44 107 GLU A N 1
ATOM 881 C CA . GLU A 1 107 ? -2.443 19.725 5.601 1.00 65.44 107 GLU A CA 1
ATOM 882 C C . GLU A 1 107 ? -2.161 19.573 7.107 1.00 65.44 107 GLU A C 1
ATOM 884 O O . GLU A 1 107 ? -1.419 18.679 7.520 1.00 65.44 107 GLU A O 1
ATOM 889 N N . GLU A 1 108 ? -2.807 20.383 7.951 1.00 65.94 108 GLU A N 1
ATOM 890 C CA . GLU A 1 108 ? -2.697 20.288 9.411 1.00 65.94 108 GLU A CA 1
ATOM 891 C C . GLU A 1 108 ? -3.267 18.971 9.957 1.00 65.94 108 GLU A C 1
ATOM 893 O O . GLU A 1 108 ? -2.690 18.365 10.865 1.00 65.94 108 GLU A O 1
ATOM 898 N N . GLN A 1 109 ? -4.390 18.499 9.405 1.00 68.88 109 GLN A N 1
ATOM 899 C CA . GLN A 1 109 ? -4.981 17.213 9.783 1.00 68.88 109 GLN A CA 1
ATOM 900 C C . GLN A 1 109 ? -4.079 16.056 9.351 1.00 68.88 109 GLN A C 1
ATOM 902 O O . GLN A 1 109 ? -3.840 15.134 10.135 1.00 68.88 109 GLN A O 1
ATOM 907 N N . GLN A 1 110 ? -3.503 16.143 8.150 1.00 67.31 110 GLN A N 1
ATOM 908 C CA . GLN A 1 110 ? -2.554 15.156 7.642 1.00 67.31 110 GLN A CA 1
ATOM 909 C C . GLN A 1 110 ? -1.292 15.072 8.516 1.00 67.31 110 GLN A C 1
ATOM 911 O O . GLN A 1 110 ? -0.820 13.974 8.827 1.00 67.31 110 GLN A O 1
ATOM 916 N N . GLN A 1 111 ? -0.760 16.213 8.965 1.00 68.62 111 GLN A N 1
ATOM 917 C CA . GLN A 1 111 ? 0.407 16.256 9.851 1.00 68.62 111 GLN A CA 1
ATOM 918 C C . GLN A 1 111 ? 0.112 15.684 11.239 1.00 68.62 111 GLN A C 1
ATOM 920 O O . GLN A 1 111 ? 0.922 14.918 11.763 1.00 68.62 111 GLN A O 1
ATOM 925 N N . LYS A 1 112 ? -1.050 15.994 11.828 1.00 70.69 112 LYS A N 1
ATOM 926 C CA . LYS A 1 112 ? -1.459 15.415 13.120 1.00 70.69 112 LYS A CA 1
ATOM 927 C C . LYS A 1 112 ? -1.585 13.896 13.048 1.00 70.69 112 LYS A C 1
ATOM 929 O O . LYS A 1 112 ? -1.118 13.204 13.947 1.00 70.69 112 LYS A O 1
ATOM 934 N N . LEU A 1 113 ? -2.148 13.378 11.958 1.00 70.75 113 LEU A N 1
ATOM 935 C CA . LEU A 1 113 ? -2.228 11.939 11.718 1.00 70.75 113 LEU A CA 1
ATOM 936 C C . LEU A 1 113 ? -0.863 11.307 11.463 1.00 70.75 113 LEU A C 1
ATOM 938 O O . LEU A 1 113 ? -0.652 10.177 11.875 1.00 70.75 113 LEU A O 1
ATOM 942 N N . SER A 1 114 ? 0.072 12.015 10.836 1.00 69.50 114 SER A N 1
ATOM 943 C CA . SER A 1 114 ? 1.421 11.490 10.580 1.00 69.50 114 SER A CA 1
ATOM 944 C C . SER A 1 114 ? 2.309 11.471 11.833 1.00 69.50 114 SER A C 1
ATOM 946 O O . SER A 1 114 ? 3.286 10.731 11.884 1.00 69.50 114 SER A O 1
ATOM 948 N N . ASN A 1 115 ? 1.968 12.261 12.855 1.00 72.12 115 ASN A N 1
ATOM 949 C CA . ASN A 1 115 ? 2.710 12.370 14.112 1.00 72.12 115 ASN A CA 1
ATOM 950 C C . ASN A 1 115 ? 2.087 11.519 15.228 1.00 72.12 115 ASN A C 1
ATOM 952 O O . ASN A 1 115 ? 1.852 12.008 16.335 1.00 72.12 115 ASN A O 1
ATOM 956 N N . ASN A 1 116 ? 1.824 10.238 14.958 1.00 82.88 116 ASN A N 1
ATOM 957 C CA . ASN A 1 116 ? 1.311 9.314 15.970 1.00 82.88 116 ASN A CA 1
ATOM 958 C C . ASN A 1 116 ? 2.204 8.061 16.117 1.00 82.88 116 ASN A C 1
ATOM 960 O O . ASN A 1 116 ? 2.886 7.665 15.166 1.00 82.88 116 ASN A O 1
ATOM 964 N N . PRO A 1 117 ? 2.217 7.409 17.298 1.00 87.00 117 PRO A N 1
ATOM 965 C CA . PRO A 1 117 ? 3.123 6.289 17.577 1.00 87.00 117 PRO A CA 1
ATOM 966 C C . PRO A 1 117 ? 2.823 5.020 16.760 1.00 87.00 117 PRO A C 1
ATOM 968 O O . PRO A 1 117 ? 3.686 4.146 16.640 1.00 87.00 117 PRO A O 1
ATOM 971 N N . PHE A 1 118 ? 1.620 4.926 16.192 1.00 90.88 118 PHE A N 1
ATOM 972 C CA . PHE A 1 118 ? 1.149 3.794 15.396 1.00 90.88 118 PHE A CA 1
ATOM 973 C C . PHE A 1 118 ? 1.476 3.947 13.914 1.00 90.88 118 PHE A C 1
ATOM 975 O O . PHE A 1 118 ? 1.433 2.970 13.177 1.00 90.88 118 PHE A O 1
ATOM 982 N N . THR A 1 119 ? 1.844 5.144 13.465 1.00 91.06 119 THR A N 1
ATOM 983 C CA . THR A 1 119 ? 2.299 5.360 12.094 1.00 91.06 119 THR A CA 1
ATOM 984 C C . THR A 1 119 ? 3.778 5.048 11.936 1.00 91.06 119 THR A C 1
ATOM 986 O O . THR A 1 119 ? 4.587 5.181 12.861 1.00 91.06 119 THR A O 1
ATOM 989 N N . PHE A 1 120 ? 4.152 4.590 10.747 1.00 91.69 120 PHE A N 1
ATOM 990 C CA . PHE A 1 120 ? 5.549 4.386 10.389 1.00 91.69 120 PHE A CA 1
ATOM 991 C C . PHE A 1 120 ? 5.772 4.676 8.910 1.00 91.69 120 PHE A C 1
ATOM 993 O O . PHE A 1 120 ? 4.847 4.607 8.108 1.00 91.69 120 PHE A O 1
ATOM 1000 N N . LYS A 1 121 ? 7.018 4.971 8.542 1.00 90.62 121 LYS A N 1
ATOM 1001 C CA . LYS A 1 121 ? 7.429 5.046 7.143 1.00 90.62 121 LYS A CA 1
ATOM 1002 C C . LYS A 1 121 ? 8.016 3.686 6.735 1.00 90.62 121 LYS A C 1
ATOM 1004 O O . LYS A 1 121 ? 9.026 3.289 7.323 1.00 90.62 121 LYS A O 1
ATOM 1009 N N . PRO A 1 122 ? 7.413 2.953 5.780 1.00 89.81 122 PRO A N 1
ATOM 1010 C CA . PRO A 1 122 ? 8.036 1.766 5.206 1.00 89.81 122 PRO A CA 1
ATOM 1011 C C . PRO A 1 122 ? 9.347 2.113 4.491 1.00 89.81 122 PRO A C 1
ATOM 1013 O O . PRO A 1 122 ? 9.621 3.275 4.196 1.00 89.81 122 PRO A O 1
ATOM 1016 N N . THR A 1 123 ? 10.160 1.100 4.193 1.00 89.44 123 THR A N 1
ATOM 1017 C CA . THR A 1 123 ? 11.359 1.290 3.367 1.00 89.44 123 THR A CA 1
ATOM 1018 C C . THR A 1 123 ? 10.978 1.767 1.966 1.00 89.44 123 THR A C 1
ATOM 1020 O O . THR A 1 123 ? 9.895 1.434 1.476 1.00 89.44 123 THR A O 1
ATOM 1023 N N . ASP A 1 124 ? 11.872 2.507 1.309 1.00 86.44 124 ASP A N 1
ATOM 1024 C CA . ASP A 1 124 ? 11.605 3.082 -0.017 1.00 86.44 124 ASP A CA 1
ATOM 1025 C C . ASP A 1 124 ? 11.227 2.002 -1.047 1.00 86.44 124 ASP A C 1
ATOM 1027 O O . ASP A 1 124 ? 10.307 2.201 -1.839 1.00 86.44 124 ASP A O 1
ATOM 1031 N N . ASP A 1 125 ? 11.821 0.808 -0.952 1.00 84.62 125 ASP A N 1
ATOM 1032 C CA . ASP A 1 125 ? 11.457 -0.340 -1.789 1.00 84.62 125 ASP A CA 1
ATOM 1033 C C . ASP A 1 125 ? 9.995 -0.765 -1.611 1.00 84.62 125 ASP A C 1
ATOM 1035 O O . ASP A 1 125 ? 9.260 -0.947 -2.582 1.00 84.62 125 ASP A O 1
ATOM 1039 N N . LYS A 1 126 ? 9.539 -0.903 -0.359 1.00 86.56 126 LYS A N 1
ATOM 1040 C CA . LYS A 1 126 ? 8.156 -1.293 -0.057 1.00 86.56 126 LYS A CA 1
ATOM 1041 C C . LYS A 1 126 ? 7.178 -0.193 -0.456 1.00 86.56 126 LYS A C 1
ATOM 1043 O O . LYS A 1 126 ? 6.104 -0.503 -0.963 1.00 86.56 126 LYS A O 1
ATOM 1048 N N . LEU A 1 127 ? 7.558 1.069 -0.256 1.00 89.88 127 LEU A N 1
ATOM 1049 C CA . LEU A 1 127 ? 6.773 2.224 -0.685 1.00 89.88 127 LEU A CA 1
ATOM 1050 C C . LEU A 1 127 ? 6.582 2.238 -2.203 1.00 89.88 127 LEU A C 1
ATOM 1052 O O . LEU A 1 127 ? 5.449 2.366 -2.664 1.00 89.88 127 LEU A O 1
ATOM 1056 N N . ALA A 1 128 ? 7.657 2.054 -2.974 1.00 88.25 128 ALA A N 1
ATOM 1057 C CA . ALA A 1 128 ? 7.599 2.007 -4.433 1.00 88.25 128 ALA A CA 1
ATOM 1058 C C . ALA A 1 128 ? 6.641 0.909 -4.919 1.00 88.25 128 ALA A C 1
ATOM 1060 O O . ALA A 1 128 ? 5.737 1.180 -5.709 1.00 88.25 128 ALA A O 1
ATOM 1061 N N . VAL A 1 129 ? 6.768 -0.305 -4.371 1.00 87.19 129 VAL A N 1
ATOM 1062 C CA . VAL A 1 129 ? 5.874 -1.428 -4.699 1.00 87.19 129 VAL A CA 1
ATOM 1063 C C . VAL A 1 129 ? 4.428 -1.118 -4.359 1.00 87.19 129 VAL A C 1
ATOM 1065 O O . VAL A 1 129 ? 3.549 -1.298 -5.199 1.00 87.19 129 VAL A O 1
ATOM 1068 N N . PHE A 1 130 ? 4.181 -0.651 -3.139 1.00 90.44 130 PHE A N 1
ATOM 1069 C CA . PHE A 1 130 ? 2.843 -0.329 -2.671 1.00 90.44 130 PHE A CA 1
ATOM 1070 C C . PHE A 1 130 ? 2.166 0.711 -3.564 1.00 90.44 130 PHE A C 1
ATOM 1072 O O . PHE A 1 130 ? 1.052 0.479 -4.031 1.00 90.44 130 PHE A O 1
ATOM 1079 N N . HIS A 1 131 ? 2.846 1.817 -3.869 1.00 90.69 131 HIS A N 1
ATOM 1080 C CA . HIS A 1 131 ? 2.282 2.854 -4.728 1.00 90.69 131 HIS A CA 1
ATOM 1081 C C . HIS A 1 131 ? 2.018 2.345 -6.145 1.00 90.69 131 HIS A C 1
ATOM 1083 O O . HIS A 1 131 ? 0.964 2.643 -6.705 1.00 90.69 131 HIS A O 1
ATOM 1089 N N . SER A 1 132 ? 2.930 1.563 -6.719 1.00 88.81 132 SER A N 1
ATOM 1090 C CA . SER A 1 132 ? 2.741 0.999 -8.055 1.00 88.81 132 SER A CA 1
ATOM 1091 C C . SER A 1 132 ? 1.560 0.035 -8.124 1.00 88.81 132 SER A C 1
ATOM 1093 O O . SER A 1 132 ? 0.772 0.119 -9.068 1.00 88.81 132 SER A O 1
ATOM 1095 N N . LEU A 1 133 ? 1.402 -0.829 -7.114 1.00 87.25 133 LEU A N 1
ATOM 1096 C CA . LEU A 1 133 ? 0.272 -1.751 -6.990 1.00 87.25 133 LEU A CA 1
ATOM 1097 C C . LEU A 1 133 ? -1.049 -1.002 -6.826 1.00 87.25 133 LEU A C 1
ATOM 1099 O O . LEU A 1 133 ? -1.968 -1.225 -7.608 1.00 87.25 133 LEU A O 1
ATOM 1103 N N . LEU A 1 134 ? -1.120 -0.077 -5.866 1.00 89.31 134 LEU A N 1
ATOM 1104 C CA . LEU A 1 134 ? -2.325 0.704 -5.592 1.00 89.31 134 LEU A CA 1
ATOM 1105 C C . LEU A 1 134 ? -2.767 1.496 -6.826 1.00 89.31 134 LEU A C 1
ATOM 1107 O O . LEU A 1 134 ? -3.937 1.479 -7.198 1.00 89.31 134 LEU A O 1
ATOM 1111 N N . ARG A 1 135 ? -1.825 2.160 -7.510 1.00 90.31 135 ARG A N 1
ATOM 1112 C CA . ARG A 1 135 ? -2.132 2.914 -8.733 1.00 90.31 135 ARG A CA 1
ATOM 1113 C C . ARG A 1 135 ? -2.584 2.000 -9.867 1.00 90.31 135 ARG A C 1
ATOM 1115 O O . ARG A 1 135 ? -3.463 2.395 -10.619 1.00 90.31 135 ARG A O 1
ATOM 1122 N N . ALA A 1 136 ? -1.990 0.816 -10.017 1.00 87.12 136 ALA A N 1
ATOM 1123 C CA . ALA A 1 136 ? -2.413 -0.141 -11.041 1.00 87.12 136 ALA A CA 1
ATOM 1124 C C . ALA A 1 136 ? -3.811 -0.706 -10.751 1.00 87.12 136 ALA A C 1
ATOM 1126 O O . ALA A 1 136 ? -4.602 -0.892 -11.668 1.00 87.12 136 ALA A O 1
ATOM 1127 N N . GLU A 1 137 ? -4.124 -0.958 -9.480 1.00 85.44 137 GLU A N 1
ATOM 1128 C CA . GLU A 1 137 ? -5.412 -1.496 -9.044 1.00 85.44 137 GLU A CA 1
ATOM 1129 C C . GLU A 1 137 ? -6.556 -0.488 -9.182 1.00 85.44 137 GLU A C 1
ATOM 1131 O O . GLU A 1 137 ? -7.648 -0.857 -9.610 1.00 85.44 137 GLU A O 1
ATOM 1136 N N . LEU A 1 138 ? -6.288 0.785 -8.889 1.00 86.19 138 LEU A N 1
ATOM 1137 C CA . LEU A 1 138 ? -7.257 1.876 -9.011 1.00 86.19 138 LEU A CA 1
ATOM 1138 C C . LEU A 1 138 ? -7.375 2.462 -10.425 1.00 86.19 138 LEU A C 1
ATOM 1140 O O . LEU A 1 138 ? -8.195 3.360 -10.642 1.00 86.19 138 LEU A O 1
ATOM 1144 N N . ASP A 1 139 ? -6.587 1.947 -11.373 1.00 87.12 139 ASP A N 1
ATOM 1145 C CA . ASP A 1 139 ? -6.461 2.465 -12.740 1.00 87.12 139 ASP A CA 1
ATOM 1146 C C . ASP A 1 139 ? -6.060 3.953 -12.773 1.00 87.12 139 ASP A C 1
ATOM 1148 O O . ASP A 1 139 ? -6.595 4.776 -13.513 1.00 87.12 139 ASP A O 1
ATOM 1152 N N . LEU A 1 140 ? -5.119 4.319 -11.898 1.00 88.06 140 LEU A N 1
ATOM 1153 C CA . LEU A 1 140 ? -4.525 5.650 -11.839 1.00 88.06 140 LEU A CA 1
ATOM 1154 C C . LEU A 1 140 ? -3.335 5.749 -12.796 1.00 88.06 140 LEU A C 1
ATOM 1156 O O . LEU A 1 140 ? -2.655 4.757 -13.095 1.00 88.06 140 LEU A O 1
ATOM 1160 N N . THR A 1 141 ? -3.029 6.986 -13.200 1.00 89.56 141 THR A N 1
ATOM 1161 C CA . THR A 1 141 ? -1.850 7.310 -14.015 1.00 89.56 141 THR A CA 1
ATOM 1162 C C . THR A 1 141 ? -0.581 6.735 -13.392 1.00 89.56 141 THR A C 1
ATOM 1164 O O . THR A 1 141 ? -0.487 6.571 -12.178 1.00 89.56 141 THR A O 1
ATOM 1167 N N . THR A 1 142 ? 0.429 6.401 -14.181 1.00 89.94 142 THR A N 1
ATOM 1168 C CA . THR A 1 142 ? 1.707 5.916 -13.637 1.00 89.94 142 THR A CA 1
ATOM 1169 C C . THR A 1 142 ? 2.467 7.033 -12.914 1.00 89.94 142 THR A C 1
ATOM 1171 O O . THR A 1 142 ? 2.088 8.205 -12.984 1.00 89.94 142 THR A O 1
ATOM 1174 N N . SER A 1 143 ? 3.536 6.695 -12.191 1.00 91.38 143 SER A N 1
ATOM 1175 C CA . SER A 1 143 ? 4.453 7.717 -11.687 1.00 91.38 143 SER A CA 1
ATOM 1176 C C . SER A 1 143 ? 5.201 8.402 -12.833 1.00 91.38 143 SER A C 1
ATOM 1178 O O . SER A 1 143 ? 5.288 7.886 -13.950 1.00 91.38 143 SER A O 1
ATOM 1180 N N . GLN A 1 144 ? 5.815 9.545 -12.527 1.00 92.19 144 GLN A N 1
ATOM 1181 C CA . GLN A 1 144 ? 6.695 10.264 -13.452 1.00 92.19 144 GLN A CA 1
ATOM 1182 C C . GLN A 1 144 ? 7.910 9.440 -13.918 1.00 92.19 144 GLN A C 1
ATOM 1184 O O . GLN A 1 144 ? 8.496 9.736 -14.953 1.00 92.19 144 GLN A O 1
ATOM 1189 N N . TYR A 1 145 ? 8.285 8.394 -13.175 1.00 92.44 145 TYR A N 1
ATOM 1190 C CA . TYR A 1 145 ? 9.454 7.561 -13.469 1.00 92.44 145 TYR A CA 1
ATOM 1191 C C . TYR A 1 145 ? 9.158 6.425 -14.454 1.00 92.44 145 TYR A C 1
ATOM 1193 O O . TYR A 1 145 ? 10.086 5.774 -14.935 1.00 92.44 145 TYR A O 1
ATOM 1201 N N . TYR A 1 146 ? 7.882 6.169 -14.755 1.00 92.38 146 TYR A N 1
ATOM 1202 C CA . TYR A 1 146 ? 7.461 5.047 -15.593 1.00 92.38 146 TYR A CA 1
ATOM 1203 C C . TYR A 1 146 ? 8.023 5.119 -17.010 1.00 92.38 146 TYR A C 1
ATOM 1205 O O . TYR A 1 146 ? 8.591 4.137 -17.483 1.00 92.38 146 TYR A O 1
ATOM 1213 N N . GLN A 1 147 ? 7.915 6.278 -17.665 1.00 92.00 147 GLN A N 1
ATOM 1214 C CA . GLN A 1 147 ? 8.378 6.423 -19.045 1.00 92.00 147 GLN A CA 1
ATOM 1215 C C . GLN A 1 147 ? 9.886 6.177 -19.151 1.00 92.00 147 GLN A C 1
ATOM 1217 O O . GLN A 1 147 ? 10.321 5.380 -19.972 1.00 92.00 147 GLN A O 1
ATOM 1222 N N . HIS A 1 148 ? 10.669 6.765 -18.242 1.00 92.12 148 HIS A N 1
ATOM 1223 C CA . HIS A 1 148 ? 12.117 6.566 -18.208 1.00 92.12 148 HIS A CA 1
ATOM 1224 C C . HIS A 1 148 ? 12.501 5.093 -18.001 1.00 92.12 148 HIS A C 1
ATOM 1226 O O . HIS A 1 148 ? 13.417 4.588 -18.647 1.00 92.12 148 HIS A O 1
ATOM 1232 N N . ALA A 1 149 ? 11.777 4.379 -17.130 1.00 90.62 149 ALA A N 1
ATOM 1233 C CA . ALA A 1 149 ? 11.976 2.945 -16.974 1.00 90.62 149 ALA A CA 1
ATOM 1234 C C . ALA A 1 149 ? 11.646 2.196 -18.272 1.00 90.62 149 ALA A C 1
ATOM 1236 O O . ALA A 1 149 ? 12.451 1.381 -18.716 1.00 90.62 149 ALA A O 1
ATOM 1237 N N . ARG A 1 150 ? 10.523 2.498 -18.932 1.00 91.00 150 ARG A N 1
ATOM 1238 C CA . ARG A 1 150 ? 10.175 1.859 -20.211 1.00 91.00 150 ARG A CA 1
ATOM 1239 C C . ARG A 1 150 ? 11.248 2.058 -21.271 1.00 91.00 150 ARG A C 1
ATOM 1241 O O . ARG A 1 150 ? 11.657 1.065 -21.865 1.00 91.00 150 ARG A O 1
ATOM 1248 N N . ASP A 1 151 ? 11.737 3.280 -21.451 1.00 91.06 151 ASP A N 1
ATOM 1249 C CA . ASP A 1 151 ? 12.780 3.600 -22.433 1.00 91.06 151 ASP A CA 1
ATOM 1250 C C . ASP A 1 151 ? 14.065 2.791 -22.158 1.00 91.06 151 ASP A C 1
ATOM 1252 O O . ASP A 1 151 ? 14.691 2.248 -23.071 1.00 91.06 151 ASP A O 1
ATOM 1256 N N . TYR A 1 152 ? 14.420 2.606 -20.880 1.00 90.00 152 TYR A N 1
ATOM 1257 C CA . TYR A 1 152 ? 15.528 1.730 -20.489 1.00 90.00 152 TYR A CA 1
ATOM 1258 C C . TYR A 1 152 ? 15.255 0.260 -20.835 1.00 90.00 152 TYR A C 1
ATOM 1260 O O . TYR A 1 152 ? 16.098 -0.408 -21.432 1.00 90.00 152 TYR A O 1
ATOM 1268 N N . PHE A 1 153 ? 14.070 -0.254 -20.499 1.00 86.69 153 PHE A N 1
ATOM 1269 C CA . PHE A 1 153 ? 13.677 -1.640 -20.769 1.00 86.69 153 PHE A CA 1
ATOM 1270 C C . PHE A 1 153 ? 13.473 -1.938 -22.270 1.00 86.69 153 PHE A C 1
ATOM 1272 O O . PHE A 1 153 ? 13.565 -3.101 -22.668 1.00 86.69 153 PHE A O 1
ATOM 1279 N N . CYS A 1 154 ? 13.254 -0.916 -23.103 1.00 88.31 154 CYS A N 1
ATOM 1280 C CA . CYS A 1 154 ? 13.299 -0.993 -24.567 1.00 88.31 154 CYS A CA 1
ATOM 1281 C C . CYS A 1 154 ? 14.731 -1.075 -25.121 1.00 88.31 154 CYS A C 1
ATOM 1283 O O . CYS A 1 154 ? 14.929 -1.583 -26.224 1.00 88.31 154 CYS A O 1
ATOM 1285 N N . GLY A 1 155 ? 15.724 -0.631 -24.345 1.00 84.62 155 GLY A N 1
ATOM 1286 C CA . GLY A 1 155 ? 17.126 -0.542 -24.748 1.00 84.62 155 GLY A CA 1
ATOM 1287 C C . GLY A 1 155 ? 17.532 0.825 -25.307 1.00 84.62 155 GLY A C 1
ATOM 1288 O O . GLY A 1 155 ? 18.705 1.003 -25.629 1.00 84.62 155 GLY A O 1
ATOM 1289 N N . ASP A 1 156 ? 16.616 1.797 -25.369 1.00 85.62 156 ASP A N 1
ATOM 1290 C CA . ASP A 1 156 ? 16.850 3.124 -25.965 1.00 85.62 156 ASP A CA 1
ATOM 1291 C C . ASP A 1 156 ? 17.874 3.949 -25.172 1.00 85.62 156 ASP A C 1
ATOM 1293 O O . ASP A 1 156 ? 18.617 4.751 -25.733 1.00 85.62 156 ASP A O 1
ATOM 1297 N N . LEU A 1 157 ? 17.952 3.714 -23.859 1.00 84.50 157 LEU A N 1
ATOM 1298 C CA . LEU A 1 157 ? 18.913 4.367 -22.967 1.00 84.50 157 LEU A CA 1
ATOM 1299 C C . LEU A 1 157 ? 20.249 3.619 -22.851 1.00 84.50 157 LEU A C 1
ATOM 1301 O O . LEU A 1 157 ? 21.169 4.137 -22.227 1.00 84.50 157 LEU A O 1
ATOM 1305 N N . GLY A 1 158 ? 20.382 2.426 -23.437 1.00 84.75 158 GLY A N 1
ATOM 1306 C CA . GLY A 1 158 ? 21.546 1.555 -23.263 1.00 84.75 158 GLY A CA 1
ATOM 1307 C C . GLY A 1 158 ? 21.547 0.792 -21.930 1.00 84.75 158 GLY A C 1
ATOM 1308 O O . GLY A 1 158 ? 21.230 1.327 -20.869 1.00 84.75 158 GLY A O 1
ATOM 1309 N N . TRP A 1 159 ? 21.926 -0.487 -21.978 1.00 84.38 159 TRP A N 1
ATOM 1310 C CA . TRP A 1 159 ? 21.783 -1.423 -20.852 1.00 84.38 159 TRP A CA 1
ATOM 1311 C C . TRP A 1 159 ? 22.654 -1.098 -19.633 1.00 84.38 159 TRP A C 1
ATOM 1313 O O . TRP A 1 159 ? 22.278 -1.442 -18.509 1.00 84.38 159 TRP A O 1
ATOM 1323 N N . ASP A 1 160 ? 23.771 -0.402 -19.845 1.00 84.75 160 ASP A N 1
ATOM 1324 C CA . ASP A 1 160 ? 24.724 -0.032 -18.796 1.00 84.75 160 ASP A CA 1
ATOM 1325 C C . ASP A 1 160 ? 24.228 1.119 -17.908 1.00 84.75 160 ASP A C 1
ATOM 1327 O O . ASP A 1 160 ? 24.702 1.259 -16.785 1.00 84.75 160 ASP A O 1
ATOM 1331 N N . ASN A 1 161 ? 23.235 1.895 -18.360 1.00 85.06 161 ASN A N 1
ATOM 1332 C CA . ASN A 1 161 ? 22.724 3.087 -17.670 1.00 85.06 161 ASN A CA 1
ATOM 1333 C C . ASN A 1 161 ? 21.624 2.775 -16.639 1.00 85.06 161 ASN A C 1
ATOM 1335 O O . ASN A 1 161 ? 20.731 3.580 -16.389 1.00 85.06 161 ASN A O 1
ATOM 1339 N N . TRP A 1 162 ? 21.657 1.597 -16.021 1.00 82.38 162 TRP A N 1
ATOM 1340 C CA . TRP A 1 162 ? 20.603 1.163 -15.100 1.00 82.38 162 TRP A CA 1
ATOM 1341 C C . TRP A 1 162 ? 20.525 2.002 -13.819 1.00 82.38 162 TRP A C 1
ATOM 1343 O O . TRP A 1 162 ? 19.465 2.084 -13.204 1.00 82.38 162 TRP A O 1
ATOM 1353 N N . GLN A 1 163 ? 21.623 2.648 -13.417 1.00 85.38 163 GLN A N 1
ATOM 1354 C CA . GLN A 1 163 ? 21.695 3.479 -12.212 1.00 85.38 163 GLN A CA 1
ATOM 1355 C C . GLN A 1 163 ? 20.844 4.750 -12.328 1.00 85.38 163 GLN A C 1
ATOM 1357 O O . GLN A 1 163 ? 20.519 5.355 -11.309 1.00 85.38 163 GLN A O 1
ATOM 1362 N N . THR A 1 164 ? 20.479 5.167 -13.547 1.00 85.50 164 THR A N 1
ATOM 1363 C CA . THR A 1 164 ? 19.594 6.322 -13.759 1.00 85.50 164 THR A CA 1
ATOM 1364 C C . THR A 1 164 ? 18.119 5.956 -13.604 1.00 85.50 164 THR A C 1
ATOM 1366 O O . THR A 1 164 ? 17.272 6.839 -13.475 1.00 85.50 164 THR A O 1
ATOM 1369 N N . VAL A 1 165 ? 17.795 4.660 -13.593 1.00 87.25 165 VAL A N 1
ATOM 1370 C CA . VAL A 1 165 ? 16.419 4.174 -13.558 1.00 87.25 165 VAL A CA 1
ATOM 1371 C C . VAL A 1 165 ? 15.926 4.095 -12.118 1.00 87.25 165 VAL A C 1
ATOM 1373 O O . VAL A 1 165 ? 16.367 3.267 -11.324 1.00 87.25 165 VAL A O 1
ATOM 1376 N N . GLY A 1 166 ? 14.962 4.952 -11.783 1.00 87.56 166 GLY A N 1
ATOM 1377 C CA . GLY A 1 166 ? 14.335 4.958 -10.466 1.00 87.56 166 GLY A CA 1
ATOM 1378 C C . GLY A 1 166 ? 13.527 3.686 -10.193 1.00 87.56 166 GLY A C 1
ATOM 1379 O O . GLY A 1 166 ? 12.749 3.237 -11.039 1.00 87.56 166 GLY A O 1
ATOM 1380 N N . LEU A 1 167 ? 13.644 3.153 -8.972 1.00 86.00 167 LEU A N 1
ATOM 1381 C CA . LEU A 1 167 ? 12.956 1.932 -8.537 1.00 86.00 167 LEU A CA 1
ATOM 1382 C C . LEU A 1 167 ? 11.438 1.987 -8.762 1.00 86.00 167 LEU A C 1
ATOM 1384 O O . LEU A 1 167 ? 10.856 1.008 -9.221 1.00 86.00 167 LEU A O 1
ATOM 1388 N N . GLN A 1 168 ? 10.812 3.140 -8.509 1.00 87.19 168 GLN A N 1
ATOM 1389 C CA . GLN A 1 168 ? 9.371 3.330 -8.696 1.00 87.19 168 GLN A CA 1
ATOM 1390 C C . GLN A 1 168 ? 8.919 3.141 -10.156 1.00 87.19 168 GLN A C 1
ATOM 1392 O O . GLN A 1 168 ? 7.831 2.629 -10.411 1.00 87.19 168 GLN A O 1
ATOM 1397 N N . GLY A 1 169 ? 9.756 3.511 -11.131 1.00 89.88 169 GLY A N 1
ATOM 1398 C CA . GLY A 1 169 ? 9.455 3.273 -12.544 1.00 89.88 169 GLY A CA 1
ATOM 1399 C C . GLY A 1 169 ? 9.470 1.779 -12.878 1.00 89.88 169 GLY A C 1
ATOM 1400 O O . GLY A 1 169 ? 8.582 1.280 -13.570 1.00 89.88 169 GLY A O 1
ATOM 1401 N N . ILE A 1 170 ? 10.432 1.043 -12.311 1.00 86.44 170 ILE A N 1
ATOM 1402 C CA . ILE A 1 170 ? 10.540 -0.416 -12.460 1.00 86.44 170 ILE A CA 1
ATOM 1403 C C . ILE A 1 170 ? 9.329 -1.110 -11.822 1.00 86.44 170 ILE A C 1
ATOM 1405 O O . ILE A 1 170 ? 8.738 -2.008 -12.427 1.00 86.44 170 ILE A O 1
ATOM 1409 N N . THR A 1 171 ? 8.924 -0.689 -10.619 1.00 86.06 171 THR A N 1
ATOM 1410 C CA . THR A 1 171 ? 7.746 -1.245 -9.939 1.00 86.06 171 THR A CA 1
ATOM 1411 C C . THR A 1 171 ? 6.451 -0.913 -10.670 1.00 86.06 171 THR A C 1
ATOM 1413 O O . THR A 1 171 ? 5.565 -1.763 -10.710 1.00 86.06 171 THR A O 1
ATOM 1416 N N . ASP A 1 172 ? 6.335 0.255 -11.308 1.00 88.38 172 ASP A N 1
ATOM 1417 C CA . ASP A 1 172 ? 5.156 0.615 -12.106 1.00 88.38 172 ASP A CA 1
ATOM 1418 C C . ASP A 1 172 ? 4.993 -0.289 -13.329 1.00 88.38 172 ASP A C 1
ATOM 1420 O O . ASP A 1 172 ? 3.881 -0.761 -13.591 1.00 88.38 172 ASP A O 1
ATOM 1424 N N . MET A 1 173 ? 6.092 -0.581 -14.036 1.00 86.81 173 MET A N 1
ATOM 1425 C CA . MET A 1 173 ? 6.094 -1.549 -15.138 1.00 86.81 173 MET A CA 1
ATOM 1426 C C . MET A 1 173 ? 5.743 -2.958 -14.649 1.00 86.81 173 MET A C 1
ATOM 1428 O O . MET A 1 173 ? 4.955 -3.660 -15.286 1.00 86.81 173 MET A O 1
ATOM 1432 N N . ALA A 1 174 ? 6.291 -3.371 -13.502 1.00 83.19 174 ALA A N 1
ATOM 1433 C CA . ALA A 1 174 ? 6.017 -4.678 -12.907 1.00 83.19 174 ALA A CA 1
ATOM 1434 C C . ALA A 1 174 ? 4.577 -4.811 -12.374 1.00 83.19 174 ALA A C 1
ATOM 1436 O O . ALA A 1 174 ? 3.991 -5.887 -12.444 1.00 83.19 174 ALA A O 1
ATOM 1437 N N . ALA A 1 175 ? 3.965 -3.734 -11.881 1.00 83.44 175 ALA A N 1
ATOM 1438 C CA . ALA A 1 175 ? 2.563 -3.747 -11.467 1.00 83.44 175 ALA A CA 1
ATOM 1439 C C . ALA A 1 175 ? 1.608 -3.872 -12.670 1.00 83.44 175 ALA A C 1
ATOM 1441 O O . ALA A 1 175 ? 0.497 -4.380 -12.529 1.00 83.44 175 ALA A O 1
ATOM 1442 N N . ARG A 1 176 ? 2.060 -3.454 -13.862 1.00 85.38 176 ARG A N 1
ATOM 1443 C CA . ARG A 1 176 ? 1.292 -3.403 -15.115 1.00 85.38 176 ARG A CA 1
ATOM 1444 C C . ARG A 1 176 ? 1.838 -4.354 -16.183 1.00 85.38 176 ARG A C 1
ATOM 1446 O O . ARG A 1 176 ? 1.829 -4.021 -17.365 1.00 85.38 176 ARG A O 1
ATOM 1453 N N . LEU A 1 177 ? 2.290 -5.555 -15.802 1.00 82.94 177 LEU A N 1
ATOM 1454 C CA . LEU A 1 177 ? 2.874 -6.532 -16.745 1.00 82.94 177 LEU A CA 1
ATOM 1455 C C . LEU A 1 177 ?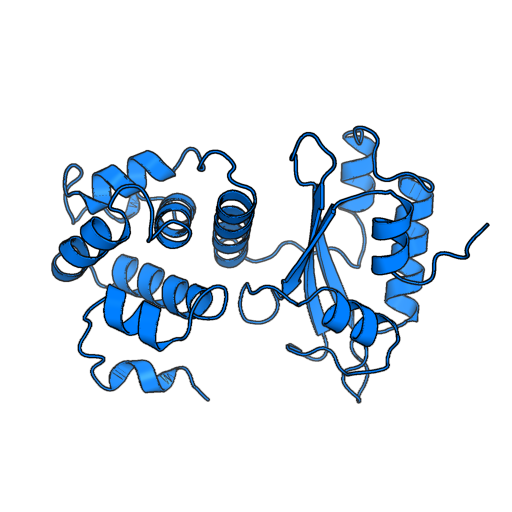 1.956 -6.893 -17.919 1.00 82.94 177 LEU A C 1
ATOM 1457 O O . LEU A 1 177 ? 2.447 -7.158 -19.015 1.00 82.94 177 LEU A O 1
ATOM 1461 N N . GLY A 1 178 ? 0.643 -6.921 -17.680 1.00 77.56 178 GLY A N 1
ATOM 1462 C CA . GLY A 1 178 ? -0.365 -7.217 -18.699 1.00 77.56 178 GLY A CA 1
ATOM 1463 C C . GLY A 1 178 ? -0.741 -6.033 -19.596 1.00 77.56 178 GLY A C 1
ATOM 1464 O O . GLY A 1 178 ? -1.574 -6.209 -20.477 1.00 77.56 178 GLY A O 1
ATOM 1465 N N . GLN A 1 179 ? -0.173 -4.844 -19.378 1.00 79.69 179 GLN A N 1
ATOM 1466 C CA . GLN A 1 179 ? -0.474 -3.631 -20.143 1.00 79.69 179 GLN A CA 1
ATOM 1467 C C . GLN A 1 179 ? 0.736 -3.198 -20.978 1.00 79.69 179 GLN A C 1
ATOM 1469 O O . GLN A 1 179 ? 1.875 -3.521 -20.643 1.00 79.69 179 GLN A O 1
ATOM 1474 N N . GLU A 1 180 ? 0.479 -2.455 -22.059 1.00 75.94 180 GLU A N 1
ATOM 1475 C CA . GLU A 1 180 ? 1.485 -1.729 -22.858 1.00 75.94 180 GLU A CA 1
ATOM 1476 C C . GLU A 1 180 ? 2.746 -2.530 -23.244 1.00 75.94 180 GLU A C 1
ATOM 1478 O O . GLU A 1 180 ? 3.846 -1.982 -23.321 1.00 75.94 180 GLU A O 1
ATOM 1483 N N . GLU A 1 181 ? 2.611 -3.839 -23.483 1.00 82.19 181 GLU A N 1
ATOM 1484 C CA . GLU A 1 181 ? 3.731 -4.741 -23.792 1.00 82.19 181 GLU A CA 1
ATOM 1485 C C . GLU A 1 181 ? 4.803 -4.847 -22.685 1.00 82.19 181 GLU A C 1
ATOM 1487 O O . GLU A 1 181 ? 5.878 -5.403 -22.925 1.00 82.19 181 GLU A O 1
ATOM 1492 N N . ASN A 1 182 ? 4.528 -4.379 -21.461 1.00 83.69 182 ASN A N 1
ATOM 1493 C CA . ASN A 1 182 ? 5.488 -4.361 -20.351 1.00 83.69 182 ASN A CA 1
ATOM 1494 C C . ASN A 1 182 ? 6.080 -5.748 -20.086 1.00 83.69 182 ASN A C 1
ATOM 1496 O O . ASN A 1 182 ? 7.299 -5.901 -19.993 1.00 83.69 182 ASN A O 1
ATOM 1500 N N . GLY A 1 183 ? 5.240 -6.787 -20.051 1.00 79.69 183 GLY A N 1
ATOM 1501 C CA . GLY A 1 183 ? 5.704 -8.165 -19.898 1.00 79.69 183 GLY A CA 1
ATOM 1502 C C . GLY A 1 183 ? 6.652 -8.613 -21.016 1.00 79.69 183 GLY A C 1
ATOM 1503 O O . GLY A 1 183 ? 7.637 -9.304 -20.745 1.00 79.69 183 GLY A O 1
ATOM 1504 N N . ARG A 1 184 ? 6.408 -8.195 -22.267 1.00 83.06 184 ARG A N 1
ATOM 1505 C CA . ARG A 1 184 ? 7.284 -8.516 -23.402 1.00 83.06 184 ARG A CA 1
ATOM 1506 C C . ARG A 1 184 ? 8.618 -7.785 -23.282 1.00 83.06 184 ARG A C 1
ATOM 1508 O O . ARG A 1 184 ? 9.646 -8.450 -23.389 1.00 83.06 184 ARG A O 1
ATOM 1515 N N . LEU A 1 185 ? 8.588 -6.472 -23.038 1.00 84.25 185 LEU A N 1
ATOM 1516 C CA . LEU A 1 185 ? 9.774 -5.616 -22.909 1.00 84.25 185 LEU A CA 1
ATOM 1517 C C . LEU A 1 185 ? 10.708 -6.120 -21.816 1.00 84.25 185 LEU A C 1
ATOM 1519 O O . LEU A 1 185 ? 11.897 -6.333 -22.054 1.00 84.25 185 LEU A O 1
ATOM 1523 N N . ILE A 1 186 ? 10.148 -6.407 -20.642 1.00 81.62 186 ILE A N 1
ATOM 1524 C CA . ILE A 1 186 ? 10.948 -6.901 -19.531 1.00 81.62 186 ILE A CA 1
ATOM 1525 C C . ILE A 1 186 ? 11.526 -8.277 -19.854 1.00 81.62 186 ILE A C 1
ATOM 1527 O O . ILE A 1 186 ? 12.715 -8.516 -19.663 1.00 81.62 186 ILE A O 1
ATOM 1531 N N . ARG A 1 187 ? 10.732 -9.187 -20.423 1.00 80.62 187 ARG A N 1
ATOM 1532 C CA . ARG A 1 187 ? 11.240 -10.510 -20.806 1.00 80.62 187 ARG A CA 1
ATOM 1533 C C . ARG A 1 187 ? 12.391 -10.424 -21.810 1.00 80.62 187 ARG A C 1
ATOM 1535 O O . ARG A 1 187 ? 13.332 -11.212 -21.714 1.00 80.62 187 ARG A O 1
ATOM 1542 N N . THR A 1 188 ? 12.322 -9.509 -22.776 1.00 83.62 188 THR A N 1
ATOM 1543 C CA . THR A 1 188 ? 13.400 -9.311 -23.752 1.00 83.62 188 THR A CA 1
ATOM 1544 C C . THR A 1 188 ? 14.632 -8.667 -23.128 1.00 83.62 188 THR A C 1
ATOM 1546 O O . THR A 1 188 ? 15.742 -9.104 -23.425 1.00 83.62 188 THR A O 1
ATOM 1549 N N . SER A 1 189 ? 14.460 -7.708 -22.215 1.00 83.38 189 SER A N 1
ATOM 1550 C CA . SER A 1 189 ? 15.584 -7.028 -21.571 1.00 83.38 189 SER A CA 1
ATOM 1551 C C . SER A 1 189 ? 16.333 -7.914 -20.578 1.00 83.38 189 SER A C 1
ATOM 1553 O O . SER A 1 189 ? 17.537 -7.742 -20.425 1.00 83.38 189 SER A O 1
ATOM 1555 N N . LEU A 1 190 ? 15.677 -8.898 -19.941 1.00 79.31 190 LEU A N 1
ATOM 1556 C CA . LEU A 1 190 ? 16.268 -9.759 -18.899 1.00 79.31 190 LEU A CA 1
ATOM 1557 C C . LEU A 1 190 ? 17.627 -10.370 -19.280 1.00 79.31 190 LEU A C 1
ATOM 1559 O O . LEU A 1 190 ? 18.460 -10.601 -18.403 1.00 79.31 190 LEU A O 1
ATOM 1563 N N . ARG A 1 191 ? 17.850 -10.640 -20.573 1.00 80.12 191 ARG A N 1
ATOM 1564 C CA . ARG A 1 191 ? 19.109 -11.196 -21.100 1.00 80.12 191 ARG A CA 1
ATOM 1565 C C . ARG A 1 191 ? 20.254 -10.181 -21.147 1.00 80.12 191 ARG A C 1
ATOM 1567 O O . ARG A 1 191 ? 21.409 -10.590 -21.180 1.00 80.12 191 ARG A O 1
ATOM 1574 N N . HIS A 1 192 ? 19.926 -8.896 -21.153 1.00 79.25 192 HIS A N 1
ATOM 1575 C CA . HIS A 1 192 ? 20.846 -7.771 -21.288 1.00 79.25 192 HIS A CA 1
ATOM 1576 C C . HIS A 1 192 ? 21.088 -7.036 -19.964 1.00 79.25 192 HIS A C 1
ATOM 1578 O O . HIS A 1 192 ? 22.128 -6.408 -19.803 1.00 79.25 192 HIS A O 1
ATOM 1584 N N . LEU A 1 193 ? 20.160 -7.135 -19.006 1.00 76.75 193 LEU A N 1
ATOM 1585 C CA . LEU A 1 193 ? 20.278 -6.474 -17.704 1.00 76.75 193 LEU A CA 1
ATOM 1586 C C . LEU A 1 193 ? 21.492 -6.971 -16.911 1.00 76.75 193 LEU A C 1
ATOM 1588 O O . LEU A 1 193 ? 21.705 -8.184 -16.795 1.00 76.75 193 LEU A O 1
ATOM 1592 N N . ALA A 1 194 ? 22.199 -6.040 -16.268 1.00 71.69 194 ALA A N 1
ATOM 1593 C CA . ALA A 1 194 ? 23.150 -6.336 -15.199 1.00 71.69 194 ALA A CA 1
ATOM 1594 C C . ALA A 1 194 ? 22.475 -7.088 -14.029 1.00 71.69 194 ALA A C 1
ATOM 1596 O O . ALA A 1 194 ? 21.245 -7.153 -13.922 1.00 71.69 194 ALA A O 1
ATOM 1597 N N . SER A 1 195 ? 23.277 -7.686 -13.145 1.00 69.75 195 SER A N 1
ATOM 1598 C CA . SER A 1 195 ? 22.795 -8.460 -11.992 1.00 69.75 195 SER A CA 1
ATOM 1599 C C . SER A 1 195 ? 21.838 -7.672 -11.097 1.00 69.75 195 SER A C 1
ATOM 1601 O O . SER A 1 195 ? 20.820 -8.199 -10.664 1.00 69.75 195 SER A O 1
ATOM 1603 N N . GLU A 1 196 ? 22.136 -6.406 -10.852 1.00 70.31 196 GLU A N 1
ATOM 1604 C CA . GLU A 1 196 ? 21.478 -5.515 -9.906 1.00 70.31 196 GLU A CA 1
ATOM 1605 C C . GLU A 1 196 ? 20.027 -5.204 -10.311 1.00 70.31 196 GLU A C 1
ATOM 1607 O O . GLU A 1 196 ? 19.119 -5.585 -9.564 1.00 70.31 196 GLU A O 1
ATOM 1612 N N . PRO A 1 197 ? 19.745 -4.627 -11.500 1.00 66.88 197 PRO A N 1
ATOM 1613 C CA . PRO A 1 197 ? 18.371 -4.417 -11.961 1.00 66.88 197 PRO A CA 1
ATOM 1614 C C . PRO A 1 197 ? 17.608 -5.736 -12.132 1.00 66.88 197 PRO A C 1
ATOM 1616 O O . PRO A 1 197 ? 16.392 -5.783 -11.933 1.00 66.88 197 PRO A O 1
ATOM 1619 N N . ARG A 1 198 ? 18.310 -6.839 -12.428 1.00 68.25 198 ARG A N 1
ATOM 1620 C CA . ARG A 1 198 ? 17.708 -8.175 -12.491 1.00 68.25 198 ARG A CA 1
ATOM 1621 C C . ARG A 1 198 ? 17.255 -8.665 -11.112 1.00 68.25 198 ARG A C 1
ATOM 1623 O O . ARG A 1 198 ? 16.148 -9.187 -11.008 1.00 68.25 198 ARG A O 1
ATOM 1630 N N . TYR A 1 199 ? 18.059 -8.495 -10.062 1.00 66.56 199 TYR A N 1
ATOM 1631 C CA . TYR A 1 199 ? 17.681 -8.866 -8.693 1.00 66.56 199 TYR A CA 1
ATOM 1632 C C . TYR A 1 199 ? 16.572 -7.979 -8.143 1.00 66.56 199 TYR A C 1
ATOM 1634 O O . TYR A 1 199 ? 15.630 -8.511 -7.556 1.00 66.56 199 TYR A O 1
ATOM 1642 N N . ALA A 1 200 ? 16.639 -6.667 -8.388 1.00 64.19 200 ALA A N 1
ATOM 1643 C CA . ALA A 1 200 ? 15.562 -5.748 -8.039 1.00 64.19 200 ALA A CA 1
ATOM 1644 C C . ALA A 1 200 ? 14.251 -6.219 -8.684 1.00 64.19 200 ALA A C 1
ATOM 1646 O O . ALA A 1 200 ? 13.278 -6.500 -7.991 1.00 64.19 200 ALA A O 1
ATOM 1647 N N . TYR A 1 201 ? 14.251 -6.458 -9.996 1.00 67.12 201 TYR A N 1
ATOM 1648 C CA . TYR A 1 201 ? 13.070 -6.931 -10.712 1.00 67.12 201 TYR A CA 1
ATOM 1649 C C . TYR A 1 201 ? 12.552 -8.305 -10.241 1.00 67.12 201 TYR A C 1
ATOM 1651 O O . TYR A 1 201 ? 11.349 -8.488 -10.050 1.00 67.12 201 TYR A O 1
ATOM 1659 N N . LEU A 1 202 ? 13.433 -9.286 -10.022 1.00 67.75 202 LEU A N 1
ATOM 1660 C CA . LEU A 1 202 ? 13.031 -10.618 -9.551 1.00 67.75 202 LEU A CA 1
ATOM 1661 C C . LEU A 1 202 ? 12.489 -10.589 -8.115 1.00 67.75 202 LEU A C 1
ATOM 1663 O O . LEU A 1 202 ? 11.518 -11.290 -7.816 1.00 67.75 202 LEU A O 1
ATOM 1667 N N . GLY A 1 203 ? 13.071 -9.758 -7.246 1.00 62.19 203 GLY A N 1
ATOM 1668 C CA . GLY A 1 203 ? 12.541 -9.485 -5.912 1.00 62.19 203 GLY A CA 1
ATOM 1669 C C . GLY A 1 203 ? 11.113 -8.947 -5.996 1.00 62.19 203 GLY A C 1
ATOM 1670 O O . GLY A 1 203 ? 10.206 -9.508 -5.383 1.00 62.19 203 GLY A O 1
ATOM 1671 N N . LEU A 1 204 ? 10.888 -7.962 -6.864 1.00 64.00 204 LEU A N 1
ATOM 1672 C CA . LEU A 1 204 ? 9.581 -7.350 -7.107 1.00 64.00 204 LEU A CA 1
ATOM 1673 C C . LEU A 1 204 ? 8.539 -8.337 -7.662 1.00 64.00 204 LEU A C 1
ATOM 1675 O O . LEU A 1 204 ? 7.412 -8.395 -7.173 1.00 64.00 204 LEU A O 1
ATOM 1679 N N . LEU A 1 205 ? 8.915 -9.189 -8.617 1.00 64.06 205 LEU A N 1
ATOM 1680 C CA . LEU A 1 205 ? 8.047 -10.252 -9.141 1.00 64.06 205 LEU A CA 1
ATOM 1681 C C . LEU A 1 205 ? 7.661 -11.294 -8.087 1.00 64.06 205 LEU A C 1
ATOM 1683 O O . LEU A 1 205 ? 6.537 -11.801 -8.087 1.00 64.06 205 LEU A O 1
ATOM 1687 N N . SER A 1 206 ? 8.596 -11.645 -7.200 1.00 57.25 206 SER A N 1
ATOM 1688 C CA . SER A 1 206 ? 8.332 -12.588 -6.109 1.00 57.25 206 SER A CA 1
ATOM 1689 C C . SER A 1 206 ? 7.320 -12.039 -5.096 1.00 57.25 206 SER A C 1
ATOM 1691 O O . SER A 1 206 ? 6.628 -12.817 -4.437 1.00 57.25 206 SER A O 1
ATOM 1693 N N . MET A 1 207 ? 7.205 -10.710 -5.017 1.00 53.97 207 MET A N 1
ATOM 1694 C CA . MET A 1 207 ? 6.189 -10.001 -4.240 1.00 53.97 207 MET A CA 1
ATOM 1695 C C . MET A 1 207 ? 4.859 -9.915 -5.011 1.00 53.97 207 MET A C 1
ATOM 1697 O O . MET A 1 207 ? 3.810 -10.140 -4.422 1.00 53.97 207 MET A O 1
ATOM 1701 N N . TRP A 1 208 ? 4.896 -9.708 -6.335 1.00 52.06 208 TRP A N 1
ATOM 1702 C CA . TRP A 1 208 ? 3.707 -9.594 -7.200 1.00 52.06 208 TRP A CA 1
ATOM 1703 C C . TRP A 1 208 ? 2.926 -10.907 -7.406 1.00 52.06 208 TRP A C 1
ATOM 1705 O O . TRP A 1 208 ? 1.703 -10.902 -7.540 1.00 52.06 208 TRP A O 1
ATOM 1715 N N . ARG A 1 209 ? 3.619 -12.055 -7.401 1.00 49.84 209 ARG A N 1
ATOM 1716 C CA . ARG A 1 209 ? 3.083 -13.398 -7.716 1.00 49.84 209 ARG A CA 1
ATOM 1717 C C . ARG A 1 209 ? 1.856 -13.864 -6.917 1.00 49.84 209 ARG A C 1
ATOM 1719 O O . ARG A 1 209 ? 1.287 -14.891 -7.277 1.00 49.84 209 ARG A O 1
ATOM 1726 N N . CYS A 1 210 ? 1.469 -13.169 -5.852 1.00 47.50 210 CYS A N 1
ATOM 1727 C CA . CYS A 1 210 ? 0.395 -13.599 -4.958 1.00 47.50 210 CYS A CA 1
ATOM 1728 C C . CYS A 1 210 ? -0.967 -12.939 -5.240 1.00 47.50 210 CYS A C 1
ATOM 1730 O O . CYS A 1 210 ? -1.970 -13.410 -4.715 1.00 47.50 210 CYS A O 1
ATOM 1732 N N . GLN A 1 211 ? -1.035 -11.864 -6.039 1.00 46.84 211 GLN A N 1
ATOM 1733 C CA . GLN A 1 211 ? -2.163 -10.930 -5.906 1.00 46.84 211 GLN A CA 1
ATOM 1734 C C . GLN A 1 211 ? -3.283 -11.055 -6.952 1.00 46.84 211 GLN A C 1
ATOM 1736 O O . GLN A 1 211 ? -4.413 -10.729 -6.611 1.00 46.84 211 GLN A O 1
ATOM 1741 N N . LYS A 1 212 ? -3.049 -11.535 -8.190 1.00 42.47 212 LYS A N 1
ATOM 1742 C CA . LYS A 1 212 ? -4.144 -11.624 -9.197 1.00 42.47 212 LYS A CA 1
ATOM 1743 C C . LYS A 1 212 ? -4.207 -12.846 -10.118 1.00 42.47 212 LYS A C 1
ATOM 1745 O O . LYS A 1 212 ? -5.129 -12.929 -10.921 1.00 42.47 212 LYS A O 1
ATOM 1750 N N . SER A 1 213 ? -3.318 -13.830 -10.028 1.00 34.25 213 SER A N 1
ATOM 1751 C CA . SER A 1 213 ? -3.439 -15.097 -10.777 1.00 34.25 213 SER A CA 1
ATOM 1752 C C . SER A 1 213 ? -2.466 -16.121 -10.213 1.00 34.25 213 SER A C 1
ATOM 1754 O O . SER A 1 213 ? -1.445 -15.738 -9.648 1.00 34.25 213 SER A O 1
ATOM 1756 N N . SER A 1 214 ? -2.771 -17.413 -10.370 1.00 35.84 214 SER A N 1
ATOM 1757 C CA . SER A 1 214 ? -1.953 -18.500 -9.825 1.00 35.84 214 SER A CA 1
ATOM 1758 C C . SER A 1 214 ? -0.454 -18.305 -10.130 1.00 35.84 214 SER A C 1
ATOM 1760 O O . SER A 1 214 ? -0.099 -17.800 -11.204 1.00 35.84 214 SER A O 1
ATOM 1762 N N . PRO A 1 215 ? 0.457 -18.743 -9.242 1.00 40.56 215 PRO A N 1
ATOM 1763 C CA . PRO A 1 215 ? 1.902 -18.699 -9.483 1.00 40.56 215 PRO A CA 1
ATOM 1764 C C . PRO A 1 215 ? 2.320 -19.265 -10.855 1.00 40.56 215 PRO A C 1
ATOM 1766 O O . PRO A 1 215 ? 3.327 -18.821 -11.417 1.00 40.56 215 PRO A O 1
ATOM 1769 N N . GLN A 1 216 ? 1.520 -20.187 -11.416 1.00 36.44 216 GLN A N 1
ATOM 1770 C CA . GLN A 1 216 ? 1.637 -20.718 -12.777 1.00 36.44 216 GLN A CA 1
ATOM 1771 C C . GLN A 1 216 ? 1.462 -19.655 -13.873 1.00 36.44 216 GLN A C 1
ATOM 1773 O O . GLN A 1 216 ? 2.261 -19.637 -14.800 1.00 36.44 216 GLN A O 1
ATOM 1778 N N . ALA A 1 217 ? 0.481 -18.751 -13.798 1.00 38.41 217 ALA A N 1
ATOM 1779 C CA . ALA A 1 217 ? 0.274 -17.721 -14.824 1.00 38.41 217 ALA A CA 1
ATOM 1780 C C . ALA A 1 217 ? 1.463 -16.746 -14.896 1.00 38.41 217 ALA A C 1
ATOM 1782 O O . ALA A 1 217 ? 1.940 -16.418 -15.980 1.00 38.41 217 ALA A O 1
ATOM 1783 N N . CYS A 1 218 ? 2.022 -16.375 -13.740 1.00 40.75 218 CYS A N 1
ATOM 1784 C CA . CYS A 1 218 ? 3.249 -15.578 -13.659 1.00 40.75 218 CYS A CA 1
ATOM 1785 C C . CYS A 1 218 ? 4.491 -16.352 -14.140 1.00 40.75 218 CYS A C 1
ATOM 1787 O O . CYS A 1 218 ? 5.369 -15.776 -14.778 1.00 40.75 218 CYS A O 1
ATOM 1789 N N . ALA A 1 219 ? 4.588 -17.655 -13.836 1.00 42.59 219 ALA A N 1
ATOM 1790 C CA . ALA A 1 219 ? 5.652 -18.521 -14.360 1.00 42.59 219 ALA A CA 1
ATOM 1791 C C . ALA A 1 219 ? 5.595 -18.627 -15.895 1.00 42.59 219 ALA A C 1
ATOM 1793 O O . ALA A 1 219 ? 6.622 -18.510 -16.563 1.00 42.59 219 ALA A O 1
ATOM 1794 N N . ASN A 1 220 ? 4.387 -18.781 -16.438 1.00 41.69 220 ASN A N 1
ATOM 1795 C CA . ASN A 1 220 ? 4.127 -18.936 -17.864 1.00 41.69 220 ASN A CA 1
ATOM 1796 C C . ASN A 1 220 ? 4.345 -17.624 -18.636 1.00 41.69 220 ASN A C 1
ATOM 1798 O O . ASN A 1 220 ? 4.890 -17.654 -19.735 1.00 41.69 220 ASN A O 1
ATOM 1802 N N . LEU A 1 221 ? 3.999 -16.467 -18.054 1.00 42.31 221 LEU A N 1
ATOM 1803 C CA . LEU A 1 221 ? 4.260 -15.145 -18.648 1.00 42.31 221 LEU A CA 1
ATOM 1804 C C . LEU A 1 221 ? 5.760 -14.868 -18.827 1.00 42.31 221 LEU A C 1
ATOM 1806 O O . LEU A 1 221 ? 6.175 -14.279 -19.830 1.00 42.31 221 LEU A O 1
ATOM 1810 N N . LEU A 1 222 ? 6.581 -15.327 -17.881 1.00 45.09 222 LEU A N 1
ATOM 1811 C CA . LEU A 1 222 ? 8.023 -15.096 -17.906 1.00 45.09 222 LEU A CA 1
ATOM 1812 C C . LEU A 1 222 ? 8.793 -16.127 -18.738 1.00 45.09 222 LEU A C 1
ATOM 1814 O O . LEU A 1 222 ? 9.916 -15.832 -19.138 1.00 45.09 222 LEU A O 1
ATOM 1818 N N . ASN A 1 223 ? 8.220 -17.306 -19.020 1.00 42.88 223 ASN A N 1
ATOM 1819 C CA . ASN A 1 223 ? 8.882 -18.419 -19.724 1.00 42.88 223 ASN A CA 1
ATOM 1820 C C . ASN A 1 223 ? 10.323 -18.673 -19.223 1.00 42.88 223 ASN A C 1
ATOM 1822 O O . ASN A 1 223 ? 11.217 -19.084 -19.965 1.00 42.88 223 ASN A O 1
ATOM 1826 N N . LEU A 1 224 ? 10.567 -18.361 -17.948 1.00 42.19 224 LEU A N 1
ATOM 1827 C CA . LEU A 1 224 ? 11.837 -18.587 -17.290 1.00 42.19 224 LEU A CA 1
ATOM 1828 C C . LEU A 1 224 ? 11.840 -20.064 -16.922 1.00 42.19 224 LEU A C 1
ATOM 1830 O O . LEU A 1 224 ? 11.055 -20.485 -16.073 1.00 42.19 224 LEU A O 1
ATOM 1834 N N . ASN A 1 225 ? 12.730 -20.848 -17.535 1.00 32.94 225 ASN A N 1
ATOM 1835 C CA . ASN A 1 225 ? 13.186 -22.085 -16.912 1.00 32.94 225 ASN A CA 1
ATOM 1836 C C . ASN A 1 225 ? 13.729 -21.678 -15.542 1.00 32.94 225 ASN A C 1
ATOM 1838 O O . ASN A 1 225 ? 14.825 -21.125 -15.441 1.00 32.94 225 ASN A O 1
ATOM 1842 N N . VAL A 1 226 ? 12.915 -21.860 -14.502 1.00 35.91 226 VAL A N 1
ATOM 1843 C CA . VAL A 1 226 ? 13.299 -21.575 -13.125 1.00 35.91 226 VAL A CA 1
ATOM 1844 C C . VAL A 1 226 ? 14.350 -22.614 -12.761 1.00 35.91 226 VAL A C 1
ATOM 1846 O O . VAL A 1 226 ? 14.044 -23.693 -12.263 1.00 35.91 226 VAL A O 1
ATOM 1849 N N . SER A 1 227 ? 15.605 -22.300 -13.076 1.00 30.00 227 SER A N 1
ATOM 1850 C CA . SER A 1 227 ? 16.758 -23.015 -12.553 1.00 30.00 227 SER A CA 1
ATOM 1851 C C . SER A 1 227 ? 16.681 -22.982 -11.014 1.00 30.00 227 SER A C 1
ATOM 1853 O O . SER A 1 227 ? 16.146 -22.016 -10.456 1.00 30.00 227 SER A O 1
ATOM 1855 N N . PRO A 1 228 ? 17.188 -23.997 -10.292 1.00 29.88 228 PRO A N 1
ATOM 1856 C CA . PRO A 1 228 ? 16.850 -24.227 -8.883 1.00 29.88 228 PRO A CA 1
ATOM 1857 C C . PRO A 1 228 ? 17.283 -23.126 -7.894 1.00 29.88 228 PRO A C 1
ATOM 1859 O O . PRO A 1 228 ? 16.954 -23.210 -6.714 1.00 29.88 228 PRO A O 1
ATOM 1862 N N . MET A 1 229 ? 17.962 -22.066 -8.344 1.00 25.77 229 MET A N 1
ATOM 1863 C CA . MET A 1 229 ? 18.450 -20.967 -7.503 1.00 25.77 229 MET A CA 1
ATOM 1864 C C . MET A 1 229 ? 17.355 -20.140 -6.804 1.00 25.77 229 MET A C 1
ATOM 1866 O O . MET A 1 229 ? 17.648 -19.506 -5.796 1.00 25.77 229 MET A O 1
ATOM 1870 N N . ILE A 1 230 ? 16.092 -20.178 -7.251 1.00 31.20 230 ILE A N 1
ATOM 1871 C CA . ILE A 1 230 ? 14.988 -19.444 -6.587 1.00 31.20 230 ILE A CA 1
ATOM 1872 C C . ILE A 1 230 ? 14.370 -20.244 -5.415 1.00 31.20 230 ILE A C 1
ATOM 1874 O O . ILE A 1 230 ? 13.517 -19.732 -4.693 1.00 31.20 230 ILE A O 1
ATOM 1878 N N . ARG A 1 231 ? 14.833 -21.474 -5.129 1.00 25.47 231 ARG A N 1
ATOM 1879 C CA . ARG A 1 231 ? 14.402 -22.219 -3.923 1.00 25.47 231 ARG A CA 1
ATOM 1880 C C . ARG A 1 231 ? 14.950 -21.661 -2.603 1.00 25.47 231 ARG A C 1
ATOM 1882 O O . ARG A 1 231 ? 14.529 -22.122 -1.549 1.00 25.47 231 ARG A O 1
ATOM 1889 N N . ILE A 1 232 ? 15.851 -20.678 -2.630 1.00 26.58 232 ILE A N 1
ATOM 1890 C CA . ILE A 1 232 ? 16.534 -20.203 -1.415 1.00 26.58 232 ILE A CA 1
ATOM 1891 C C . ILE A 1 232 ? 15.682 -19.204 -0.601 1.00 26.58 232 ILE A C 1
ATOM 1893 O O . ILE A 1 232 ? 15.932 -19.019 0.582 1.00 26.58 232 ILE A O 1
ATOM 1897 N N . CYS A 1 233 ? 14.609 -18.630 -1.158 1.00 24.59 233 CYS A N 1
ATOM 1898 C CA . CYS A 1 233 ? 13.743 -17.681 -0.432 1.00 24.59 233 CYS A CA 1
ATOM 1899 C C . CYS A 1 233 ? 12.412 -18.285 0.060 1.00 24.59 233 CYS A C 1
ATOM 1901 O O . CYS A 1 233 ? 11.422 -17.563 0.199 1.00 24.59 233 CYS A O 1
ATOM 1903 N N . SER A 1 234 ? 12.357 -19.605 0.270 1.00 26.45 234 SER A N 1
ATOM 1904 C CA . SER A 1 234 ? 11.165 -20.331 0.751 1.00 26.45 234 SER A CA 1
ATOM 1905 C C . SER A 1 234 ? 11.388 -21.072 2.074 1.00 26.45 234 SER A C 1
ATOM 1907 O O . SER A 1 234 ? 10.779 -22.116 2.291 1.00 26.45 234 SER A O 1
ATOM 1909 N N . TYR A 1 235 ? 12.227 -20.521 2.951 1.00 28.47 235 TYR A N 1
ATOM 1910 C CA . TYR A 1 235 ? 12.313 -20.915 4.357 1.00 28.47 235 TYR A CA 1
ATOM 1911 C C . TYR A 1 235 ? 12.173 -19.684 5.250 1.00 28.47 235 TYR A C 1
ATOM 1913 O O . TYR A 1 235 ? 12.722 -18.624 4.867 1.00 28.47 235 TYR A O 1
#

Foldseek 3Di:
DPDDQAPLSLCVLQVKDKWKFFLQPFTATDDSVNVVCLLVQVAADPRDDPQKTWMKMWIDDPVLPTDIFTFIAGHDPRNGGDSVVRVVLVVQLCVLPNSHPHDPHDPVSVVSNCPDPGGDDHDPLRVLLNVLLSCLVSVHDADPLQVVVLCQLQCVVHQVPCVVRDLSNLSNLVSPCVPPVSLVSNLVCLVSHDPVSNVSNVVSLVSVCPHDDHVVVSCVSNVDPPDVVVVPPPD

Sequence (235 aa):
METIHTLTDL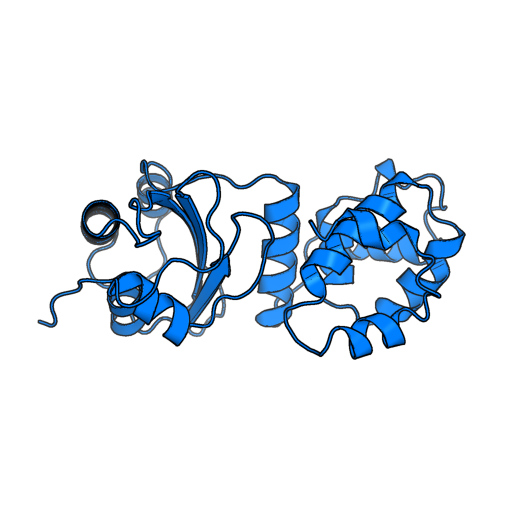LVNSGCQYHIYDISRRVQLIDNDQFAAVERASQPYPYPIQRQAQFAIAYWNEEKQPWIWFLKFQLDERGLLSQGDVGQFLKYVLEAMGTRLGKEMSEEQQQKLSNNPFTFKPTDDKLAVFHSLLRAELDLTTSQYYQHARDYFCGDLGWDNWQTVGLQGITDMAARLGQEENGRLIRTSLRHLASEPRYAYLGLLSMWRCQKSSPQACANLLNLNVSPMIRICSY

pLDDT: mean 78.25, std 18.21, range [24.59, 95.44]